Protein AF-A0A5T1VB55-F1 (afdb_monomer_lite)

Foldseek 3Di:
DDPPQDDVVLVVLLQALVSLQVCCCVPPVFHADPCQATPVARQWGAHRRRRWTGGDVGPDTGTQLSVQCVVVVHDSVVSSVVSCVVVVHDRDDDPDDDDDPDPPLDLVVVVVVQVVQLVCVVPPPDLCPVVCVPVVVLVVLVVVVCVLVVLPQDDPVQLVVLCSQFWGHDPVQSFIKTFDDDPNRGQWIWTQWHQDPNDTDGGHTDPSHDQLDKDFFAADPPDPQNQEEEEEADDVVSSVCNVSRHGYIYTHHLVNLLVVVVDPCVVVVLVSCPNHAYEYEAFQDPSSVVSSVNNVVVSCVVPVPPHDYHYDYDNPDHRDHVSNVSVVVSVVSVVVVVVVVVVVVVVVD

Structure (mmCIF, N/CA/C/O backbone):
data_AF-A0A5T1VB55-F1
#
_entry.id   AF-A0A5T1VB55-F1
#
loop_
_atom_site.group_PDB
_atom_site.id
_atom_site.type_symbol
_atom_site.label_atom_id
_atom_site.label_alt_id
_atom_site.label_comp_id
_atom_site.label_asym_id
_atom_site.label_entity_id
_atom_site.label_seq_id
_atom_site.pdbx_PDB_ins_code
_atom_site.Cartn_x
_atom_site.Cartn_y
_atom_site.Cartn_z
_atom_site.occupancy
_atom_site.B_iso_or_equiv
_atom_site.auth_seq_id
_atom_site.auth_comp_id
_atom_site.auth_asym_id
_atom_site.auth_atom_id
_atom_site.pdbx_PDB_model_num
ATOM 1 N N . MET A 1 1 ? 6.591 25.367 -40.427 1.00 34.03 1 MET A N 1
ATOM 2 C CA . MET A 1 1 ? 6.094 25.574 -39.045 1.00 34.03 1 MET A CA 1
ATOM 3 C C . MET A 1 1 ? 7.151 25.010 -38.107 1.00 34.03 1 MET A C 1
ATOM 5 O O . MET A 1 1 ? 7.531 23.867 -38.306 1.00 34.03 1 MET A O 1
ATOM 9 N N . SER A 1 2 ? 7.724 25.816 -37.210 1.00 27.73 2 SER A N 1
ATOM 10 C CA . SER A 1 2 ? 8.914 25.436 -36.437 1.00 27.73 2 SER A CA 1
ATOM 11 C C . SER A 1 2 ? 8.654 24.259 -35.492 1.00 27.73 2 SER A C 1
ATOM 13 O O . SER A 1 2 ? 7.606 24.173 -34.851 1.00 27.73 2 SER A O 1
ATOM 15 N N . ILE A 1 3 ? 9.651 23.376 -35.390 1.00 38.56 3 ILE A N 1
ATOM 16 C CA . ILE A 1 3 ? 9.794 22.306 -34.393 1.00 38.56 3 ILE A CA 1
ATOM 17 C C . ILE A 1 3 ? 9.940 22.961 -33.007 1.00 38.56 3 ILE A C 1
ATOM 19 O O . ILE A 1 3 ? 11.017 23.033 -32.430 1.00 38.56 3 ILE A O 1
ATOM 23 N N . SER A 1 4 ? 8.864 23.535 -32.477 1.00 44.00 4 SER A N 1
ATOM 24 C CA . SER A 1 4 ? 8.800 24.047 -31.100 1.00 44.00 4 SER A CA 1
ATOM 25 C C . SER A 1 4 ? 7.647 23.398 -30.330 1.00 44.00 4 SER A C 1
ATOM 27 O O . SER A 1 4 ? 7.034 24.022 -29.467 1.00 44.00 4 SER A O 1
ATOM 29 N N . LEU A 1 5 ? 7.313 22.156 -30.696 1.00 46.06 5 LEU A N 1
ATOM 30 C CA . LEU A 1 5 ? 6.088 21.466 -30.283 1.00 46.06 5 LEU A CA 1
ATOM 31 C C . LEU A 1 5 ? 6.297 20.090 -29.646 1.00 46.06 5 LEU A C 1
ATOM 33 O O . LEU A 1 5 ? 5.325 19.394 -29.379 1.00 46.06 5 LEU A O 1
ATOM 37 N N . PHE A 1 6 ? 7.538 19.703 -29.360 1.00 59.34 6 PHE A N 1
ATOM 38 C CA . PHE A 1 6 ? 7.792 18.491 -28.589 1.00 59.34 6 PHE A CA 1
ATOM 39 C C . PHE A 1 6 ? 7.695 18.806 -27.092 1.00 59.34 6 PHE A C 1
ATOM 41 O O . PHE A 1 6 ? 8.575 19.480 -26.548 1.00 59.34 6 PHE A O 1
ATOM 48 N N . ASN A 1 7 ? 6.631 18.324 -26.443 1.00 62.06 7 ASN A N 1
ATOM 49 C CA . ASN A 1 7 ? 6.536 18.278 -24.983 1.00 62.06 7 ASN A CA 1
ATOM 50 C C . ASN A 1 7 ? 7.727 17.470 -24.428 1.00 62.06 7 ASN A C 1
ATOM 52 O O . ASN A 1 7 ? 8.149 16.488 -25.045 1.00 62.06 7 ASN A O 1
ATOM 56 N N . ASP A 1 8 ? 8.287 17.879 -23.292 1.00 62.88 8 ASP A N 1
ATOM 57 C CA . ASP A 1 8 ? 9.449 17.224 -22.680 1.00 62.88 8 ASP A CA 1
ATOM 58 C C . ASP A 1 8 ? 9.168 15.760 -22.315 1.00 62.88 8 ASP A C 1
ATOM 60 O O . ASP A 1 8 ? 10.071 14.928 -22.388 1.00 62.88 8 ASP A O 1
ATOM 64 N N . GLU A 1 9 ? 7.906 15.422 -22.042 1.00 61.22 9 GLU A N 1
ATOM 65 C CA . GLU A 1 9 ? 7.450 14.042 -21.861 1.00 61.22 9 GLU A CA 1
ATOM 66 C C . GLU A 1 9 ? 7.645 13.206 -23.136 1.00 61.22 9 GLU A C 1
ATOM 68 O O . GLU A 1 9 ? 8.334 12.190 -23.115 1.00 61.22 9 GLU A O 1
ATOM 73 N N . ILE A 1 10 ? 7.152 13.680 -24.283 1.00 71.50 10 ILE A N 1
ATOM 74 C CA . ILE A 1 10 ? 7.325 13.004 -25.578 1.00 71.50 10 ILE A CA 1
ATOM 75 C C . ILE A 1 10 ? 8.818 12.880 -25.930 1.00 71.50 10 ILE A C 1
ATOM 77 O O . ILE A 1 10 ? 9.263 11.821 -26.376 1.00 71.50 10 ILE A O 1
ATOM 81 N N . LYS A 1 11 ? 9.624 13.924 -25.678 1.00 74.56 11 LYS A N 1
ATOM 82 C CA . LYS A 1 11 ? 11.083 13.866 -25.901 1.00 74.56 11 LYS A CA 1
ATOM 83 C C . LYS A 1 11 ? 11.760 12.801 -25.046 1.00 74.56 11 LYS A C 1
ATOM 85 O O . LYS A 1 11 ? 12.733 12.206 -25.501 1.00 74.56 11 LYS A O 1
ATOM 90 N N . ALA A 1 12 ? 11.297 12.593 -23.816 1.00 72.69 12 ALA A N 1
ATOM 91 C CA . ALA A 1 12 ? 11.853 11.576 -22.935 1.00 72.69 12 ALA A CA 1
ATOM 92 C C . ALA A 1 12 ? 11.583 10.165 -23.479 1.00 72.69 12 ALA A C 1
ATOM 94 O O . ALA A 1 12 ? 12.499 9.346 -23.502 1.00 72.69 12 ALA A O 1
ATOM 95 N N . TYR A 1 13 ? 10.376 9.907 -23.994 1.00 74.62 13 TYR A N 1
ATOM 96 C CA . TYR A 1 13 ? 10.024 8.619 -24.606 1.00 74.62 13 TYR A CA 1
ATOM 97 C C . TYR A 1 13 ? 10.787 8.352 -25.910 1.00 74.62 13 TYR A C 1
ATOM 99 O O . TYR A 1 13 ? 11.310 7.257 -26.096 1.00 74.62 13 TYR A O 1
ATOM 107 N N . ILE A 1 14 ? 10.938 9.363 -26.771 1.00 77.81 14 ILE A N 1
ATOM 108 C CA . ILE A 1 14 ? 11.728 9.271 -28.018 1.00 77.81 14 ILE A CA 1
ATOM 109 C C . ILE A 1 14 ? 13.225 9.039 -27.742 1.00 77.81 14 ILE A C 1
ATOM 111 O O . ILE A 1 14 ? 13.958 8.580 -28.612 1.00 77.81 14 ILE A O 1
ATOM 115 N N . LYS A 1 15 ? 13.697 9.331 -26.525 1.00 78.38 15 LYS A N 1
ATOM 116 C CA . LYS A 1 15 ? 15.079 9.086 -26.084 1.00 78.38 15 LYS A CA 1
ATOM 117 C C . LYS A 1 15 ? 15.224 7.851 -25.192 1.00 78.38 15 LYS A C 1
ATOM 119 O O . LYS A 1 15 ? 16.308 7.629 -24.653 1.00 78.38 15 LYS A O 1
ATOM 124 N N . ASN A 1 16 ? 14.165 7.061 -25.011 1.00 79.25 16 ASN A N 1
ATOM 125 C CA . ASN A 1 16 ? 14.189 5.862 -24.183 1.00 79.25 16 ASN A CA 1
ATOM 126 C C . ASN A 1 16 ? 14.331 4.607 -25.051 1.00 79.25 16 ASN A C 1
ATOM 128 O O . ASN A 1 16 ? 13.397 4.205 -25.742 1.00 79.25 16 ASN A O 1
ATOM 132 N N . TYR A 1 17 ? 15.493 3.959 -24.959 1.00 79.06 17 TYR A N 1
ATOM 133 C CA . TYR A 1 17 ? 15.842 2.788 -25.765 1.00 79.06 17 TYR A CA 1
ATOM 134 C C . TYR A 1 17 ? 14.804 1.667 -25.662 1.00 79.06 17 TYR A C 1
ATOM 136 O O . TYR A 1 17 ? 14.411 1.097 -26.675 1.00 79.06 17 TYR A O 1
ATOM 144 N N . TYR A 1 18 ? 14.325 1.377 -24.452 1.00 77.94 18 TYR A N 1
ATOM 145 C CA . TYR A 1 18 ? 13.375 0.289 -24.233 1.00 77.94 18 TYR A CA 1
ATOM 146 C C . TYR A 1 18 ? 11.999 0.617 -24.804 1.00 77.94 18 TYR A C 1
ATOM 148 O O . TYR A 1 18 ? 11.425 -0.215 -25.493 1.00 77.94 18 TYR A O 1
ATOM 156 N N . SER A 1 19 ? 11.512 1.847 -24.614 1.00 77.25 19 SER A N 1
ATOM 157 C CA . SER A 1 19 ? 10.241 2.286 -25.210 1.00 77.25 19 SER A CA 1
ATOM 158 C C . SER A 1 19 ? 10.258 2.194 -26.736 1.00 77.25 19 SER A C 1
ATOM 160 O O . SER A 1 19 ? 9.256 1.841 -27.352 1.00 77.25 19 SER A O 1
ATOM 162 N N . ILE A 1 20 ? 11.405 2.487 -27.350 1.00 85.19 20 ILE A N 1
ATOM 163 C CA . ILE A 1 20 ? 11.586 2.405 -28.799 1.00 85.19 20 ILE A CA 1
ATOM 164 C C . ILE A 1 20 ? 11.625 0.950 -29.262 1.00 85.19 20 ILE A C 1
ATOM 166 O O . ILE A 1 20 ? 10.924 0.603 -30.206 1.00 85.19 20 ILE A O 1
ATOM 170 N N . VAL A 1 21 ? 12.406 0.093 -28.599 1.00 82.00 21 VAL A N 1
ATOM 171 C CA . VAL A 1 21 ? 12.492 -1.334 -28.946 1.00 82.00 21 VAL A CA 1
ATOM 172 C C . VAL A 1 21 ? 11.138 -2.026 -28.770 1.00 82.00 21 VAL A C 1
ATOM 174 O O . VAL A 1 21 ? 10.729 -2.767 -29.659 1.00 82.00 21 VAL A O 1
ATOM 177 N N . ASP A 1 22 ? 10.405 -1.733 -27.694 1.00 77.62 22 ASP A N 1
ATOM 178 C CA . ASP A 1 22 ? 9.072 -2.293 -27.446 1.00 77.62 22 ASP A CA 1
ATOM 179 C C . ASP A 1 22 ? 8.066 -1.849 -28.515 1.00 77.62 22 ASP A C 1
ATOM 181 O O . ASP A 1 22 ? 7.311 -2.670 -29.039 1.00 77.62 22 ASP A O 1
ATOM 185 N N . PHE A 1 23 ? 8.079 -0.564 -28.886 1.00 84.00 23 PHE A N 1
ATOM 186 C CA . PHE A 1 23 ? 7.250 -0.049 -29.975 1.00 84.00 23 PHE A CA 1
ATOM 187 C C . PHE A 1 23 ? 7.574 -0.746 -31.303 1.00 84.00 23 PHE A C 1
ATOM 189 O O . PHE A 1 23 ? 6.666 -1.197 -32.003 1.00 84.00 23 PHE A O 1
ATOM 196 N N . LEU A 1 24 ? 8.859 -0.868 -31.646 1.00 87.19 24 LEU A N 1
ATOM 197 C CA . LEU A 1 24 ? 9.300 -1.488 -32.896 1.00 87.19 24 LEU A CA 1
ATOM 198 C C . LEU A 1 24 ? 8.966 -2.984 -32.954 1.00 87.19 24 LEU A C 1
ATOM 200 O O . LEU A 1 24 ? 8.558 -3.477 -34.008 1.00 87.19 24 LEU A O 1
ATOM 204 N N . TYR A 1 25 ? 9.073 -3.687 -31.829 1.00 80.50 25 TYR A N 1
ATOM 205 C CA . TYR A 1 25 ? 8.674 -5.085 -31.719 1.00 80.50 25 TYR A CA 1
ATOM 206 C C . TYR A 1 25 ? 7.160 -5.251 -31.866 1.00 80.50 25 TYR A C 1
ATOM 208 O O . TYR A 1 25 ? 6.695 -5.998 -32.721 1.00 80.50 25 TYR A O 1
ATOM 216 N N . LEU A 1 26 ? 6.370 -4.523 -31.079 1.00 67.25 26 LEU A N 1
ATOM 217 C CA . LEU A 1 26 ? 4.918 -4.709 -31.044 1.00 67.25 26 LEU A CA 1
ATOM 218 C C . LEU A 1 26 ? 4.218 -4.213 -32.312 1.00 67.25 26 LEU A C 1
ATOM 220 O O . LEU A 1 26 ? 3.200 -4.780 -32.704 1.00 67.25 26 LEU A O 1
ATOM 224 N N . ARG A 1 27 ? 4.738 -3.159 -32.951 1.00 83.25 27 ARG A N 1
ATOM 225 C CA . ARG A 1 27 ? 4.130 -2.581 -34.156 1.00 83.25 27 ARG A CA 1
ATOM 226 C C . ARG A 1 27 ? 4.659 -3.195 -35.447 1.00 83.25 27 ARG A C 1
ATOM 228 O O . ARG A 1 27 ? 3.885 -3.361 -36.386 1.00 83.25 27 ARG A O 1
ATOM 235 N N . TYR A 1 28 ? 5.951 -3.516 -35.507 1.00 82.94 28 TYR A N 1
ATOM 236 C CA . TYR A 1 28 ? 6.605 -3.957 -36.744 1.00 82.94 28 TYR A CA 1
ATOM 237 C C . TYR A 1 28 ? 7.256 -5.342 -36.656 1.00 82.94 28 TYR A C 1
ATOM 239 O O . TYR A 1 28 ? 7.807 -5.800 -37.654 1.00 82.94 28 TYR A O 1
ATOM 247 N N . GLY A 1 29 ? 7.209 -6.013 -35.501 1.00 79.31 29 GLY A N 1
ATOM 248 C CA . GLY A 1 29 ? 7.816 -7.333 -35.308 1.00 79.31 29 GLY A CA 1
ATOM 249 C C . GLY A 1 29 ? 9.347 -7.323 -35.314 1.00 79.31 29 GLY A C 1
ATOM 250 O O . GLY A 1 29 ? 9.951 -8.349 -35.605 1.00 79.31 29 GLY A O 1
ATOM 251 N N . LEU A 1 30 ? 9.980 -6.173 -35.054 1.00 85.25 30 LEU A N 1
ATOM 252 C CA . LEU A 1 30 ? 11.437 -6.023 -35.101 1.00 85.25 30 LEU A CA 1
ATOM 253 C C . LEU A 1 30 ? 12.050 -6.295 -33.726 1.00 85.25 30 LEU A C 1
ATOM 255 O O . LEU A 1 30 ? 11.756 -5.587 -32.762 1.00 85.25 30 LEU A O 1
ATOM 259 N N . GLU A 1 31 ? 12.926 -7.293 -33.634 1.00 84.88 31 GLU A N 1
ATOM 260 C CA . GLU A 1 31 ? 13.547 -7.689 -32.370 1.00 84.88 31 GLU A CA 1
ATOM 261 C C . GLU A 1 31 ? 14.991 -7.210 -32.292 1.00 84.88 31 GLU A C 1
ATOM 263 O O . GLU A 1 31 ? 15.795 -7.507 -33.166 1.00 84.88 31 GLU A O 1
ATOM 268 N N . PHE A 1 32 ? 15.370 -6.548 -31.200 1.00 84.12 32 PHE A N 1
ATOM 269 C CA . PHE A 1 32 ? 16.728 -6.034 -31.015 1.00 84.12 32 PHE A CA 1
ATOM 270 C C . PHE A 1 32 ? 17.485 -6.795 -29.921 1.00 84.12 32 PHE A C 1
ATOM 272 O O . PHE A 1 32 ? 16.921 -7.234 -28.916 1.00 84.12 32 PHE A O 1
ATOM 279 N N . ASP A 1 33 ? 18.789 -6.987 -30.114 1.00 81.31 33 ASP A N 1
ATOM 280 C CA . ASP A 1 33 ? 19.691 -7.505 -29.089 1.00 81.31 33 ASP A CA 1
ATOM 281 C C . ASP A 1 33 ? 20.128 -6.408 -28.095 1.00 81.31 33 ASP A C 1
ATOM 283 O O . ASP A 1 33 ? 19.805 -5.227 -28.228 1.00 81.31 33 ASP A O 1
ATOM 287 N N . LYS A 1 34 ? 20.882 -6.793 -27.058 1.00 77.81 34 LYS A N 1
ATOM 288 C CA . LYS A 1 34 ? 21.374 -5.846 -26.038 1.00 77.81 34 LYS A CA 1
ATOM 289 C C . LYS A 1 34 ? 22.380 -4.824 -26.580 1.00 77.81 34 LYS A C 1
ATOM 291 O O . LYS A 1 34 ? 22.617 -3.812 -25.929 1.00 77.81 34 LYS A O 1
ATOM 296 N N . ALA A 1 35 ? 22.990 -5.097 -27.729 1.00 80.81 35 ALA A N 1
ATOM 297 C CA . ALA A 1 35 ? 23.906 -4.192 -28.410 1.00 80.81 35 ALA A CA 1
ATOM 298 C C . ALA A 1 35 ? 23.180 -3.296 -29.432 1.00 80.81 35 ALA A C 1
ATOM 300 O O . ALA A 1 35 ? 23.833 -2.509 -30.119 1.00 80.81 35 ALA A O 1
ATOM 301 N N . GLY A 1 36 ? 21.849 -3.392 -29.514 1.00 81.25 36 GLY A N 1
ATOM 302 C CA . GLY A 1 36 ? 21.027 -2.605 -30.418 1.00 81.25 36 GLY A CA 1
ATOM 303 C C . GLY A 1 36 ? 21.025 -3.104 -31.855 1.00 81.25 36 GLY A C 1
ATOM 304 O O . GLY A 1 36 ? 20.640 -2.334 -32.724 1.00 81.25 36 GLY A O 1
ATOM 305 N N . ASN A 1 37 ? 21.442 -4.340 -32.141 1.00 87.75 37 ASN A N 1
ATOM 306 C CA . ASN A 1 37 ? 21.319 -4.917 -33.484 1.00 87.75 37 ASN A CA 1
ATOM 307 C C . ASN A 1 37 ? 19.980 -5.639 -33.626 1.00 87.75 37 ASN A C 1
ATOM 309 O O . ASN A 1 37 ? 19.610 -6.423 -32.749 1.00 87.75 37 ASN A O 1
ATOM 313 N N . GLU A 1 38 ? 19.278 -5.421 -34.736 1.00 88.62 38 GLU A N 1
ATOM 314 C CA . GLU A 1 38 ? 18.079 -6.199 -35.043 1.00 88.62 38 GLU A CA 1
ATOM 315 C C . GLU A 1 38 ? 18.465 -7.656 -35.372 1.00 88.62 38 GLU A C 1
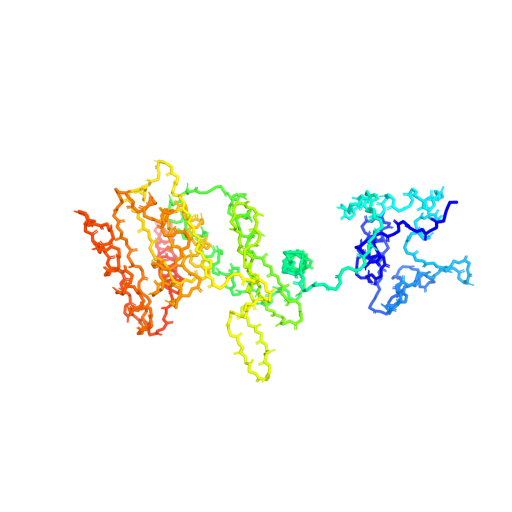ATOM 317 O O . GLU A 1 38 ? 19.480 -7.931 -36.027 1.00 88.62 38 GLU A O 1
ATOM 322 N N . ARG A 1 39 ? 17.700 -8.608 -34.834 1.00 81.50 39 ARG A N 1
ATOM 323 C CA . ARG A 1 39 ? 18.043 -10.034 -34.789 1.00 81.50 39 ARG A CA 1
ATOM 324 C C . ARG A 1 39 ? 17.930 -10.715 -36.145 1.00 81.50 39 ARG A C 1
ATOM 326 O O . ARG A 1 39 ? 18.722 -11.618 -36.426 1.00 81.50 39 ARG A O 1
ATOM 333 N N . HIS A 1 40 ? 16.985 -10.290 -36.975 1.00 79.75 40 HIS A N 1
ATOM 334 C CA . HIS A 1 40 ? 16.701 -10.901 -38.274 1.00 79.75 40 HIS A CA 1
ATOM 335 C C . HIS A 1 40 ? 17.356 -10.151 -39.448 1.00 79.75 40 HIS A C 1
ATOM 337 O O . HIS A 1 40 ? 17.524 -10.708 -40.532 1.00 79.75 40 HIS A O 1
ATOM 343 N N . ASN A 1 41 ? 17.807 -8.922 -39.215 1.00 74.19 41 ASN A N 1
ATOM 344 C CA . ASN A 1 41 ? 18.423 -7.999 -40.149 1.00 74.19 41 ASN A CA 1
ATOM 345 C C . ASN A 1 41 ? 19.450 -7.119 -39.414 1.00 74.19 41 ASN A C 1
ATOM 347 O O . ASN A 1 41 ? 19.193 -5.980 -39.026 1.00 74.19 41 ASN A O 1
ATOM 351 N N . LYS A 1 42 ? 20.686 -7.618 -39.333 1.00 67.25 42 LYS A N 1
ATOM 352 C CA . LYS A 1 42 ? 21.810 -6.955 -38.643 1.00 67.25 42 LYS A CA 1
ATOM 353 C C . LYS A 1 42 ? 22.204 -5.577 -39.206 1.00 67.25 42 LYS A C 1
ATOM 355 O O . LYS A 1 42 ? 23.098 -4.938 -38.646 1.00 67.25 42 LYS A O 1
ATOM 360 N N . SER A 1 43 ? 21.608 -5.141 -40.322 1.00 75.75 43 SER A N 1
ATOM 361 C CA . SER A 1 43 ? 21.829 -3.805 -40.889 1.00 75.75 43 SER A CA 1
ATOM 362 C C . SER A 1 43 ? 21.033 -2.715 -40.170 1.00 75.75 43 SER A C 1
ATOM 364 O O . SER A 1 43 ? 21.484 -1.572 -40.153 1.00 75.75 43 SER A O 1
ATOM 366 N N . LEU A 1 44 ? 19.910 -3.068 -39.535 1.00 84.31 44 LEU A N 1
ATOM 367 C CA . LEU A 1 44 ? 19.127 -2.165 -38.700 1.00 84.31 44 LEU A CA 1
ATOM 368 C C . LEU A 1 44 ? 19.699 -2.165 -37.281 1.00 84.31 44 LEU A C 1
ATOM 370 O O . LEU A 1 44 ? 19.856 -3.213 -36.646 1.00 84.31 44 LEU A O 1
ATOM 374 N N . LYS A 1 45 ? 20.034 -0.975 -36.788 1.00 88.06 45 LYS A N 1
ATOM 375 C CA . LYS A 1 45 ? 20.629 -0.780 -35.469 1.00 88.06 45 LYS A CA 1
ATOM 376 C C . LYS A 1 45 ? 20.024 0.401 -34.742 1.00 88.06 45 LYS A C 1
ATOM 378 O O . LYS A 1 45 ? 19.671 1.401 -35.355 1.00 88.06 45 LYS A O 1
ATOM 383 N N . ILE A 1 46 ? 20.008 0.308 -33.420 1.00 88.31 46 ILE A N 1
ATOM 384 C CA . ILE A 1 46 ? 19.649 1.392 -32.515 1.00 88.31 46 ILE A CA 1
ATOM 385 C C . ILE A 1 46 ? 20.845 1.658 -31.615 1.00 88.31 46 ILE A C 1
ATOM 387 O O . ILE A 1 46 ? 21.286 0.791 -30.861 1.00 88.31 46 ILE A O 1
ATOM 391 N N . LYS A 1 47 ? 21.382 2.876 -31.658 1.00 85.12 47 LYS A N 1
ATOM 392 C CA . LYS A 1 47 ? 22.433 3.282 -30.721 1.00 85.12 47 LYS A CA 1
ATOM 393 C C . LYS A 1 47 ? 21.836 3.392 -29.324 1.00 85.12 47 LYS A C 1
ATOM 395 O O . LYS A 1 47 ? 21.114 4.341 -29.045 1.00 85.12 47 LYS A O 1
ATOM 400 N N . THR A 1 48 ? 22.188 2.476 -28.433 1.00 73.50 48 THR A N 1
ATOM 401 C CA . THR A 1 48 ? 21.641 2.379 -27.066 1.00 73.50 48 THR A CA 1
ATOM 402 C C . THR A 1 48 ? 21.709 3.686 -26.265 1.00 73.50 48 THR A C 1
ATOM 404 O O . THR A 1 48 ? 20.779 4.002 -25.533 1.00 73.50 48 THR A O 1
ATOM 407 N N . ASN A 1 49 ? 22.765 4.486 -26.447 1.00 71.50 49 ASN A N 1
ATOM 408 C CA . ASN A 1 49 ? 22.964 5.737 -25.701 1.00 71.50 49 ASN A CA 1
ATOM 409 C C . ASN A 1 49 ? 22.209 6.942 -26.277 1.00 71.50 49 ASN A C 1
ATOM 411 O O . ASN A 1 49 ? 21.922 7.891 -25.552 1.00 71.50 49 ASN A O 1
ATOM 415 N N . THR A 1 50 ? 21.947 6.951 -27.585 1.00 75.19 50 THR A N 1
ATOM 416 C CA . THR A 1 50 ? 21.346 8.108 -28.273 1.00 75.19 50 THR A CA 1
ATOM 417 C C . THR A 1 50 ? 19.972 7.804 -28.844 1.00 75.19 50 THR A C 1
ATOM 419 O O . THR A 1 50 ? 19.329 8.712 -29.357 1.00 75.19 50 THR A O 1
ATOM 422 N N . CYS A 1 51 ? 19.547 6.541 -28.789 1.00 79.38 51 CYS A N 1
ATOM 423 C CA . CYS A 1 51 ? 18.319 6.023 -29.382 1.00 79.38 51 CYS A CA 1
ATOM 424 C C . CYS A 1 51 ? 18.171 6.300 -30.883 1.00 79.38 51 CYS A C 1
ATOM 426 O O . CYS A 1 51 ? 17.077 6.255 -31.432 1.00 79.38 51 CYS A O 1
ATOM 428 N N . LEU A 1 52 ? 19.294 6.572 -31.548 1.00 85.69 52 LEU A N 1
ATOM 429 C CA . LEU A 1 52 ? 19.334 6.845 -32.975 1.00 85.69 52 LEU A CA 1
ATOM 430 C C . LEU A 1 52 ? 19.197 5.524 -33.725 1.00 85.69 52 LEU A C 1
ATOM 432 O O . LEU A 1 52 ? 20.001 4.612 -33.498 1.00 85.69 52 LEU A O 1
ATOM 436 N N . ILE A 1 53 ? 18.211 5.451 -34.609 1.00 87.94 53 ILE A N 1
ATOM 437 C CA . ILE A 1 53 ? 17.949 4.310 -35.473 1.00 87.94 53 ILE A CA 1
ATOM 438 C C . ILE A 1 53 ? 18.708 4.534 -36.777 1.00 87.94 53 ILE A C 1
ATOM 440 O O . ILE A 1 53 ? 18.598 5.581 -37.413 1.00 87.94 53 ILE A O 1
ATOM 444 N N . THR A 1 54 ? 19.504 3.549 -37.162 1.00 85.25 54 THR A N 1
ATOM 445 C CA . THR A 1 54 ? 20.283 3.550 -38.398 1.00 85.25 54 THR A CA 1
ATOM 446 C C . THR A 1 54 ? 20.009 2.269 -39.148 1.00 85.25 54 THR A C 1
ATOM 448 O O . THR A 1 54 ? 20.068 1.202 -38.534 1.00 85.25 54 THR A O 1
ATOM 451 N N . ASP A 1 55 ? 19.761 2.347 -40.448 1.00 71.75 55 ASP A N 1
ATOM 452 C CA . ASP A 1 55 ? 19.554 1.149 -41.254 1.00 71.75 55 ASP A CA 1
ATOM 453 C C . ASP A 1 55 ? 20.263 1.188 -42.618 1.00 71.75 55 ASP A C 1
ATOM 455 O O . ASP A 1 55 ? 20.873 2.188 -43.019 1.00 71.75 55 ASP A O 1
ATOM 459 N N . PHE A 1 56 ? 20.203 0.035 -43.293 1.00 54.56 56 PHE A N 1
ATOM 460 C CA . PHE A 1 56 ? 20.438 -0.140 -44.728 1.00 54.56 56 PHE A CA 1
ATOM 461 C C . PHE A 1 56 ? 21.726 0.475 -45.267 1.00 54.56 56 PHE A C 1
ATOM 463 O O . PHE A 1 56 ? 21.692 1.373 -46.105 1.00 54.56 56 PHE A O 1
ATOM 470 N N . ASN A 1 57 ? 22.890 -0.028 -44.847 1.00 55.88 57 ASN A N 1
ATOM 471 C CA . ASN A 1 57 ? 24.165 0.359 -45.467 1.00 55.88 57 ASN A CA 1
ATOM 472 C C . ASN A 1 57 ? 24.385 1.897 -45.555 1.00 55.88 57 ASN A C 1
ATOM 474 O O . ASN A 1 57 ? 25.203 2.340 -46.359 1.00 55.88 57 ASN A O 1
ATOM 478 N N . GLY A 1 58 ? 23.678 2.700 -44.739 1.00 56.56 58 GLY A N 1
ATOM 479 C CA . GLY A 1 58 ? 23.774 4.161 -44.691 1.00 56.56 58 GLY A CA 1
ATOM 480 C C . GLY A 1 58 ? 22.591 4.976 -45.242 1.00 56.56 58 GLY A C 1
ATOM 481 O O . GLY A 1 58 ? 22.730 6.197 -45.289 1.00 56.56 58 GLY A O 1
ATOM 482 N N . SER A 1 59 ? 21.455 4.391 -45.653 1.00 63.94 59 SER A N 1
ATOM 483 C CA . SER A 1 59 ? 20.350 5.173 -46.253 1.00 63.94 59 SER A CA 1
ATOM 484 C C . SER A 1 59 ? 19.360 5.805 -45.269 1.00 63.94 59 SER A C 1
ATOM 486 O O . SER A 1 59 ? 18.596 6.678 -45.677 1.00 63.94 59 SER A O 1
ATOM 488 N N . PHE A 1 60 ? 19.375 5.419 -43.992 1.00 80.12 60 PHE A N 1
ATOM 489 C CA . PHE A 1 60 ? 18.541 6.045 -42.966 1.00 80.12 60 PHE A CA 1
ATOM 490 C C . PHE A 1 60 ? 19.321 6.268 -41.668 1.00 80.12 60 PHE A C 1
ATOM 492 O O . PHE A 1 60 ? 20.049 5.395 -41.188 1.00 80.12 60 PHE A O 1
ATOM 499 N N . SER A 1 61 ? 19.144 7.451 -41.084 1.00 82.50 61 SER A N 1
ATOM 500 C CA . SER A 1 61 ? 19.621 7.797 -39.749 1.00 82.50 61 SER A CA 1
ATOM 501 C C . SER A 1 61 ? 18.676 8.830 -39.152 1.00 82.50 61 SER A C 1
ATOM 503 O O . SER A 1 61 ? 18.651 9.969 -39.612 1.00 82.50 61 SER A O 1
ATOM 505 N N . GLY A 1 62 ? 17.949 8.452 -38.108 1.00 86.81 62 GLY A N 1
ATOM 506 C CA . GLY A 1 62 ? 16.968 9.323 -37.468 1.00 86.81 62 GLY A CA 1
ATOM 507 C C . GLY A 1 62 ? 16.503 8.777 -36.126 1.00 86.81 62 GLY A C 1
ATOM 508 O O . GLY A 1 62 ? 16.937 7.706 -35.692 1.00 86.81 62 GLY A O 1
ATOM 509 N N . ASP A 1 63 ? 15.662 9.534 -35.433 1.00 88.25 63 ASP A N 1
ATOM 510 C CA . ASP A 1 63 ? 14.988 9.033 -34.237 1.00 88.25 63 ASP A CA 1
ATOM 511 C C . ASP A 1 63 ? 13.781 8.144 -34.603 1.00 88.25 63 ASP A C 1
ATOM 513 O O . ASP A 1 63 ? 13.544 7.811 -35.768 1.00 88.25 63 ASP A O 1
ATOM 517 N N . ILE A 1 64 ? 13.024 7.696 -33.600 1.00 89.62 64 ILE A N 1
ATOM 518 C CA . ILE A 1 64 ? 11.865 6.827 -33.836 1.00 89.62 64 ILE A CA 1
ATOM 519 C C . ILE A 1 64 ? 10.754 7.511 -34.648 1.00 89.62 64 ILE A C 1
ATOM 521 O O . ILE A 1 64 ? 10.042 6.832 -35.383 1.00 89.62 64 ILE A O 1
ATOM 525 N N . ILE A 1 65 ? 10.614 8.836 -34.572 1.00 91.12 65 ILE A N 1
ATOM 526 C CA . ILE A 1 65 ? 9.618 9.578 -35.353 1.00 91.12 65 ILE A CA 1
ATOM 527 C C . ILE A 1 65 ? 10.039 9.625 -36.815 1.00 91.12 65 ILE A C 1
ATOM 529 O O . ILE A 1 65 ? 9.216 9.345 -37.688 1.00 91.12 65 ILE A O 1
ATOM 533 N N . ASP A 1 66 ? 11.320 9.892 -37.077 1.00 89.12 66 ASP A N 1
ATOM 534 C CA . ASP A 1 66 ? 11.881 9.821 -38.428 1.00 89.12 66 ASP A CA 1
ATOM 535 C C . ASP A 1 66 ? 11.701 8.415 -39.021 1.00 89.12 66 ASP A C 1
ATOM 537 O O . ASP A 1 66 ? 11.354 8.264 -40.193 1.00 89.12 66 ASP A O 1
ATOM 541 N N . PHE A 1 67 ? 11.887 7.374 -38.201 1.00 89.81 67 PHE A N 1
ATOM 542 C CA . PHE A 1 67 ? 11.752 5.986 -38.639 1.00 89.81 67 PHE A CA 1
ATOM 543 C C . PHE A 1 67 ? 10.303 5.631 -38.978 1.00 89.81 67 PHE A C 1
ATOM 545 O O . PHE A 1 67 ? 10.059 4.988 -39.995 1.00 89.81 67 PHE A O 1
ATOM 552 N N . ILE A 1 68 ? 9.332 6.062 -38.167 1.00 90.25 68 ILE A N 1
ATOM 553 C CA . ILE A 1 68 ? 7.904 5.858 -38.458 1.00 90.25 68 ILE A CA 1
ATOM 554 C C . ILE A 1 68 ? 7.515 6.606 -39.731 1.00 90.25 68 ILE A C 1
ATOM 556 O O . ILE A 1 68 ? 6.869 6.022 -40.597 1.00 90.25 68 ILE A O 1
ATOM 560 N N . ALA A 1 69 ? 7.937 7.865 -39.872 1.00 89.50 69 ALA A N 1
ATOM 561 C CA . ALA A 1 69 ? 7.665 8.660 -41.066 1.00 89.50 69 ALA A CA 1
ATOM 562 C C . ALA A 1 69 ? 8.212 7.979 -42.326 1.00 89.50 69 ALA A C 1
ATOM 564 O O . ALA A 1 69 ? 7.500 7.855 -43.321 1.00 89.50 69 ALA A O 1
ATOM 565 N N . PHE A 1 70 ? 9.440 7.459 -42.257 1.00 88.12 70 PHE A N 1
ATOM 566 C CA . PHE A 1 70 ? 10.052 6.692 -43.338 1.00 88.12 70 PHE A CA 1
ATOM 567 C C . PHE A 1 70 ? 9.315 5.375 -43.619 1.00 88.12 70 PHE A C 1
ATOM 569 O O . PHE A 1 70 ? 9.035 5.055 -44.773 1.00 88.12 70 PHE A O 1
ATOM 576 N N . LYS A 1 71 ? 8.985 4.604 -42.577 1.00 87.56 71 LYS A N 1
ATOM 577 C CA . LYS A 1 71 ? 8.424 3.254 -42.714 1.00 87.56 71 LYS A CA 1
ATOM 578 C C . LYS A 1 71 ? 6.964 3.252 -43.157 1.00 87.56 71 LYS A C 1
ATOM 580 O O . LYS A 1 71 ? 6.576 2.378 -43.931 1.00 87.56 71 LYS A O 1
ATOM 585 N N . GLU A 1 72 ? 6.173 4.196 -42.658 1.00 88.00 72 GLU A N 1
ATOM 586 C CA . GLU A 1 72 ? 4.747 4.336 -42.975 1.00 88.00 72 GLU A CA 1
ATOM 587 C C . GLU A 1 72 ? 4.488 5.325 -44.121 1.00 88.00 72 GLU A C 1
ATOM 589 O O . GLU A 1 72 ? 3.361 5.410 -44.601 1.00 88.00 72 GLU A O 1
ATOM 594 N N . ASN A 1 73 ? 5.526 6.023 -44.603 1.00 90.19 73 ASN A N 1
ATOM 595 C CA . ASN A 1 73 ? 5.439 7.046 -45.647 1.00 90.19 73 ASN A CA 1
ATOM 596 C C . ASN A 1 73 ? 4.412 8.144 -45.306 1.00 90.19 73 ASN A C 1
ATOM 598 O O . ASN A 1 73 ? 3.523 8.465 -46.098 1.00 90.19 73 ASN A O 1
ATOM 602 N N . VAL A 1 74 ? 4.540 8.697 -44.101 1.00 89.75 74 VAL A N 1
ATOM 603 C CA . VAL A 1 74 ? 3.664 9.738 -43.539 1.00 89.75 74 VAL A CA 1
ATOM 604 C C . VAL A 1 74 ? 4.470 10.974 -43.154 1.00 89.75 74 VAL A C 1
ATOM 606 O O . VAL A 1 74 ? 5.690 10.911 -42.980 1.00 89.75 74 VAL A O 1
ATOM 609 N N . GLU A 1 75 ? 3.804 12.116 -42.977 1.00 89.00 75 GLU A N 1
ATOM 610 C CA . GLU A 1 75 ? 4.495 13.302 -42.462 1.00 89.00 75 GLU A CA 1
ATOM 611 C C . GLU A 1 75 ? 4.935 13.112 -40.999 1.00 89.00 75 GLU A C 1
ATOM 613 O O . GLU A 1 75 ? 4.277 12.431 -40.213 1.00 89.00 75 GLU A O 1
ATOM 618 N N . LEU A 1 76 ? 6.007 13.802 -40.580 1.00 83.12 76 LEU A N 1
ATOM 619 C CA . LEU A 1 76 ? 6.537 13.741 -39.203 1.00 83.12 76 LEU A CA 1
ATOM 620 C C . LEU A 1 76 ? 5.472 14.019 -38.128 1.00 83.12 76 LEU A C 1
ATOM 622 O O . LEU A 1 76 ? 5.534 13.485 -37.022 1.00 83.12 76 LEU A O 1
ATOM 626 N N . LYS A 1 77 ? 4.479 14.859 -38.442 1.00 80.31 77 LYS A N 1
ATOM 627 C CA . LYS A 1 77 ? 3.368 15.162 -37.533 1.00 80.31 77 LYS A CA 1
ATOM 628 C C . LYS A 1 77 ? 2.456 13.951 -37.320 1.00 80.31 77 LYS A C 1
ATOM 630 O O . LYS A 1 77 ? 2.003 13.728 -36.202 1.00 80.31 77 LYS A O 1
ATOM 635 N N . GLU A 1 78 ? 2.182 13.193 -38.372 1.00 79.25 78 GLU A N 1
ATOM 636 C CA . GLU A 1 78 ? 1.362 11.983 -38.310 1.00 79.25 78 GLU A CA 1
ATOM 637 C C . GLU A 1 78 ? 2.140 10.848 -37.644 1.00 79.25 78 GLU A C 1
ATOM 639 O O . GLU A 1 78 ? 1.612 10.201 -36.744 1.00 79.25 78 GLU A O 1
ATOM 644 N N . ALA A 1 79 ? 3.428 10.700 -37.969 1.00 86.62 79 ALA A N 1
ATOM 645 C CA . ALA A 1 79 ? 4.339 9.784 -37.280 1.00 86.62 79 ALA A CA 1
ATOM 646 C C . ALA A 1 79 ? 4.384 10.033 -35.762 1.00 86.62 79 ALA A C 1
ATOM 648 O O . ALA A 1 79 ? 4.349 9.097 -34.960 1.00 86.62 79 ALA A O 1
ATOM 649 N N . LEU A 1 80 ? 4.398 11.305 -35.352 1.00 82.69 80 LEU A N 1
ATOM 650 C CA . LEU A 1 80 ? 4.327 11.692 -33.948 1.00 82.69 80 LEU A CA 1
ATOM 651 C C . LEU A 1 80 ? 3.003 11.286 -33.288 1.00 82.69 80 LEU A C 1
ATOM 653 O O . LEU A 1 80 ? 3.019 10.824 -32.146 1.00 82.69 80 LEU A O 1
ATOM 657 N N . ILE A 1 81 ? 1.876 11.458 -33.982 1.00 80.81 81 ILE A N 1
ATOM 658 C CA . ILE A 1 81 ? 0.556 11.036 -33.493 1.00 80.81 81 ILE A CA 1
ATOM 659 C C . ILE A 1 81 ? 0.526 9.517 -33.337 1.00 80.81 81 ILE A C 1
ATOM 661 O O . ILE A 1 81 ? 0.173 9.041 -32.269 1.00 80.81 81 ILE A O 1
ATOM 665 N N . ILE A 1 82 ? 1.007 8.761 -34.325 1.00 81.81 82 ILE A N 1
ATOM 666 C CA . ILE A 1 82 ? 1.101 7.295 -34.267 1.00 81.81 82 ILE A CA 1
ATOM 667 C C . ILE A 1 82 ? 1.895 6.830 -33.041 1.00 81.81 82 ILE A C 1
ATOM 669 O O . ILE A 1 82 ? 1.443 5.960 -32.290 1.00 81.81 82 ILE A O 1
ATOM 673 N N . PHE A 1 83 ? 3.075 7.414 -32.821 1.00 84.31 83 PHE A N 1
ATOM 674 C CA . PHE A 1 83 ? 3.920 7.059 -31.682 1.00 84.31 83 PHE A CA 1
ATOM 675 C C . PHE A 1 83 ? 3.267 7.441 -30.349 1.00 84.31 83 PHE A C 1
ATOM 677 O O . PHE A 1 83 ? 3.317 6.681 -29.379 1.00 84.31 83 PHE A O 1
ATOM 684 N N . SER A 1 84 ? 2.640 8.617 -30.304 1.00 79.75 84 SER A N 1
ATOM 685 C CA . SER A 1 84 ? 1.982 9.141 -29.111 1.00 79.75 84 SER A CA 1
ATOM 686 C C . SER A 1 84 ? 0.723 8.345 -28.770 1.00 79.75 84 SER A C 1
ATOM 688 O O . SER A 1 84 ? 0.553 7.992 -27.612 1.00 79.75 84 SER A O 1
ATOM 690 N N . ASP A 1 85 ? -0.109 7.974 -29.743 1.00 76.31 85 ASP A N 1
ATOM 691 C CA . ASP A 1 85 ? -1.326 7.179 -29.546 1.00 76.31 85 ASP A CA 1
ATOM 692 C C . ASP A 1 85 ? -1.000 5.764 -29.063 1.00 76.31 85 ASP A C 1
ATOM 694 O O . ASP A 1 85 ? -1.618 5.276 -28.114 1.00 76.31 85 ASP A O 1
ATOM 698 N N . PHE A 1 86 ? 0.024 5.127 -29.645 1.00 75.81 86 PHE A N 1
ATOM 699 C CA . PHE A 1 86 ? 0.503 3.821 -29.184 1.00 75.81 86 PHE A CA 1
ATOM 700 C C . PHE A 1 86 ? 0.908 3.860 -27.703 1.00 75.81 86 PHE A C 1
ATOM 702 O O . PHE A 1 86 ? 0.549 2.973 -26.929 1.00 75.81 86 PHE A O 1
ATOM 709 N N . ASN A 1 87 ? 1.612 4.921 -27.297 1.00 70.62 87 ASN A N 1
ATOM 710 C CA . ASN A 1 87 ? 2.084 5.118 -25.926 1.00 70.62 87 ASN A CA 1
ATOM 711 C C . ASN A 1 87 ? 1.080 5.874 -25.030 1.00 70.62 87 ASN A C 1
ATOM 713 O O . ASN A 1 87 ? 1.381 6.137 -23.866 1.00 70.62 87 ASN A O 1
ATOM 717 N N . ARG A 1 88 ? -0.111 6.216 -25.545 1.00 75.19 88 ARG A N 1
ATOM 718 C CA . ARG A 1 88 ? -1.153 7.018 -24.873 1.00 75.19 88 ARG A CA 1
ATOM 719 C C . ARG A 1 88 ? -0.648 8.365 -24.320 1.00 75.19 88 ARG A C 1
ATOM 721 O O . ARG A 1 88 ? -1.055 8.787 -23.238 1.00 75.19 88 ARG A O 1
ATOM 728 N N . LEU A 1 89 ? 0.245 9.033 -25.049 1.00 66.69 89 LEU A N 1
ATOM 729 C CA . LEU A 1 89 ? 0.873 10.298 -24.659 1.00 66.69 89 LEU A CA 1
ATOM 730 C C . LEU A 1 89 ? -0.007 11.513 -25.009 1.00 66.69 89 LEU A C 1
ATOM 732 O O . LEU A 1 89 ? -0.645 11.536 -26.064 1.00 66.69 89 LEU A O 1
ATOM 736 N N . PRO A 1 90 ? -0.024 12.565 -24.169 1.00 57.03 90 PRO A N 1
ATOM 737 C CA . PRO A 1 90 ? -0.791 13.778 -24.440 1.00 57.03 90 PRO A CA 1
ATOM 738 C C . PRO A 1 90 ? -0.157 14.616 -25.566 1.00 57.03 90 PRO A C 1
ATOM 740 O O . PRO A 1 90 ? 0.996 15.033 -25.474 1.00 57.03 90 PRO A O 1
ATOM 743 N N . THR A 1 91 ? -0.933 14.934 -26.609 1.00 56.06 91 THR A N 1
ATOM 744 C CA . THR A 1 91 ? -0.476 15.679 -27.807 1.00 56.06 91 THR A CA 1
ATOM 745 C C . THR A 1 91 ? -0.850 17.174 -27.817 1.00 56.06 91 THR A C 1
ATOM 747 O O . THR A 1 91 ? -0.588 17.875 -28.797 1.00 56.06 91 THR A O 1
ATOM 750 N N . GLN A 1 92 ? -1.457 17.706 -26.746 1.00 52.12 92 GLN A N 1
ATOM 751 C CA . GLN A 1 92 ? -1.918 19.104 -26.699 1.00 52.12 92 GLN A CA 1
ATOM 752 C C . GLN A 1 92 ? -0.790 20.121 -26.418 1.00 52.12 92 GLN A C 1
ATOM 754 O O . GLN A 1 92 ? 0.120 19.879 -25.627 1.00 52.12 92 GLN A O 1
ATOM 759 N N . LYS A 1 93 ? -0.882 21.302 -27.055 1.00 43.25 93 LYS A N 1
ATOM 760 C CA . LYS A 1 93 ? 0.032 22.450 -26.897 1.00 43.25 93 LYS A CA 1
ATOM 761 C C . LYS A 1 93 ? 0.006 22.988 -25.462 1.00 43.25 93 LYS A C 1
ATOM 763 O O . LYS A 1 93 ? -0.980 23.600 -25.062 1.00 43.25 93 LYS A O 1
ATOM 768 N N . VAL A 1 94 ? 1.113 22.869 -24.731 1.00 42.66 94 VAL A N 1
ATOM 769 C CA . VAL A 1 94 ? 1.305 23.612 -23.476 1.00 42.66 94 VAL A CA 1
ATOM 770 C C . VAL A 1 94 ? 1.843 25.003 -23.821 1.00 42.66 94 VAL A C 1
ATOM 772 O O . VAL A 1 94 ? 2.862 25.131 -24.502 1.00 42.66 94 VAL A O 1
ATOM 775 N N . GLY A 1 95 ? 1.124 26.051 -23.412 1.00 35.38 95 GLY A N 1
ATOM 776 C CA . GLY A 1 95 ? 1.549 27.440 -23.583 1.00 35.38 95 GLY A CA 1
ATOM 777 C C . GLY A 1 95 ? 2.922 27.685 -22.950 1.00 35.38 95 GLY A C 1
ATOM 778 O O . GLY A 1 95 ? 3.236 27.140 -21.897 1.00 35.38 95 GLY A O 1
ATOM 779 N N . SER A 1 96 ? 3.742 28.489 -23.627 1.00 35.41 96 SER A N 1
ATOM 780 C CA . SER A 1 96 ? 5.12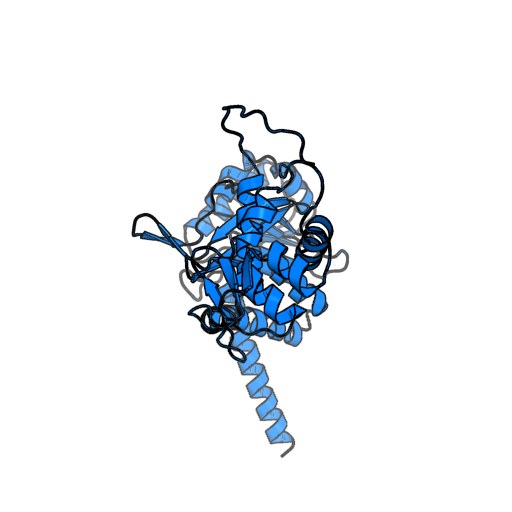7 28.822 -23.278 1.00 35.41 96 SER A CA 1
ATOM 781 C C . SER A 1 96 ? 5.354 29.051 -21.777 1.00 35.41 96 SER A C 1
ATOM 783 O O . SER A 1 96 ? 4.815 29.998 -21.202 1.00 35.41 96 SER A O 1
ATOM 785 N N . PHE A 1 97 ? 6.210 28.224 -21.171 1.00 29.88 97 PHE A N 1
ATOM 786 C CA . PHE A 1 97 ? 6.686 28.380 -19.798 1.00 29.88 97 PHE A CA 1
ATOM 787 C C . PHE A 1 97 ? 7.559 29.640 -19.669 1.00 29.88 97 PHE A C 1
ATOM 789 O O . PHE A 1 97 ? 8.609 29.747 -20.304 1.00 29.88 97 PHE A O 1
ATOM 796 N N . LYS A 1 98 ? 7.162 30.582 -18.804 1.00 28.08 98 LYS A N 1
ATOM 797 C CA . LYS A 1 98 ? 8.107 31.523 -18.184 1.00 28.08 98 LYS A CA 1
ATOM 798 C C . LYS A 1 98 ? 8.684 30.852 -16.933 1.00 28.08 98 LYS A C 1
ATOM 800 O O . LYS A 1 98 ? 7.903 30.330 -16.139 1.00 28.08 98 LYS A O 1
ATOM 805 N N . PRO A 1 99 ? 10.009 30.864 -16.718 1.00 29.66 99 PRO A N 1
ATOM 806 C CA . PRO A 1 99 ? 10.588 30.268 -15.527 1.00 29.66 99 PRO A CA 1
ATOM 807 C C . PRO A 1 99 ? 10.330 31.194 -14.336 1.00 29.66 99 PRO A C 1
ATOM 809 O O . PRO A 1 99 ? 10.986 32.225 -14.186 1.00 29.66 99 PRO A O 1
ATOM 812 N N . GLN A 1 100 ? 9.371 30.838 -13.482 1.00 27.36 100 GLN A N 1
ATOM 813 C CA . GLN A 1 100 ? 9.297 31.400 -12.138 1.00 27.36 100 GLN A CA 1
ATOM 814 C C . GLN A 1 100 ? 10.238 30.611 -11.231 1.00 27.36 100 GLN A C 1
ATOM 816 O O . GLN A 1 100 ? 10.039 29.428 -10.962 1.00 27.36 100 GLN A O 1
ATOM 821 N N . LYS A 1 101 ? 11.294 31.291 -10.778 1.00 34.28 101 LYS A N 1
ATOM 822 C CA . LYS A 1 101 ? 12.107 30.869 -9.639 1.00 34.28 101 LYS A CA 1
ATOM 823 C C . LYS A 1 101 ? 11.297 31.083 -8.362 1.00 34.28 101 LYS A C 1
ATOM 825 O O . LYS A 1 101 ? 11.514 32.056 -7.655 1.00 34.28 101 LYS A O 1
ATOM 830 N N . GLU A 1 102 ? 10.405 30.154 -8.069 1.00 30.08 102 GLU A N 1
ATOM 831 C CA . GLU A 1 102 ? 9.968 29.867 -6.705 1.00 30.08 102 GLU A CA 1
ATOM 832 C C . GLU A 1 102 ? 9.922 28.343 -6.544 1.00 30.08 102 GLU A C 1
ATOM 834 O O . GLU A 1 102 ? 9.602 27.638 -7.506 1.00 30.08 102 GLU A O 1
ATOM 839 N N . PRO A 1 103 ? 10.297 27.788 -5.379 1.00 35.59 103 PRO A N 1
ATOM 840 C CA . PRO A 1 103 ? 10.246 26.354 -5.152 1.00 35.59 103 PRO A CA 1
ATOM 841 C C . PRO A 1 103 ? 8.780 25.914 -5.076 1.00 35.59 103 PRO A C 1
ATOM 843 O O . PRO A 1 103 ? 8.168 25.893 -4.010 1.00 35.59 103 PRO A O 1
ATOM 846 N N . LEU A 1 104 ? 8.219 25.555 -6.228 1.00 34.59 104 LEU A N 1
ATOM 847 C CA . LEU A 1 104 ? 6.929 24.890 -6.333 1.00 34.59 104 LEU A CA 1
ATOM 848 C C . LEU A 1 104 ? 7.000 23.558 -5.571 1.00 34.59 104 LEU A C 1
ATOM 850 O O . LEU A 1 104 ? 7.799 22.673 -5.892 1.00 34.59 104 LEU A O 1
ATOM 854 N N . LYS A 1 105 ? 6.148 23.409 -4.549 1.00 42.72 105 LYS A N 1
ATOM 855 C CA . LYS A 1 105 ? 5.740 22.104 -4.009 1.00 42.72 105 LYS A CA 1
ATOM 856 C C . LYS A 1 105 ? 4.952 21.391 -5.103 1.00 42.72 105 LYS A C 1
ATOM 858 O O . LYS A 1 105 ? 3.732 21.485 -5.156 1.00 42.72 105 LYS A O 1
ATOM 863 N N . ASP A 1 106 ? 5.664 20.771 -6.031 1.00 47.47 106 ASP A N 1
ATOM 864 C CA . ASP A 1 106 ? 5.039 20.256 -7.235 1.00 47.47 106 ASP A CA 1
ATOM 865 C C . ASP A 1 106 ? 4.603 18.797 -7.043 1.00 47.47 106 ASP A C 1
ATOM 867 O O . ASP A 1 106 ? 5.427 17.877 -6.985 1.00 47.47 106 ASP A O 1
ATOM 871 N N . ASN A 1 107 ? 3.285 18.589 -6.962 1.00 54.25 107 ASN A N 1
ATOM 872 C CA . ASN A 1 107 ? 2.651 17.270 -7.047 1.00 54.25 107 ASN A CA 1
ATOM 873 C C . ASN A 1 107 ? 3.034 16.535 -8.351 1.00 54.25 107 ASN A C 1
ATOM 875 O O . ASN A 1 107 ? 2.876 15.314 -8.426 1.00 54.25 107 ASN A O 1
ATOM 879 N N . SER A 1 108 ? 3.583 17.235 -9.359 1.00 66.12 108 SER A N 1
ATOM 880 C CA . SER A 1 108 ? 4.091 16.631 -10.596 1.00 66.12 108 SER A CA 1
ATOM 881 C C . SER A 1 108 ? 5.237 15.642 -10.357 1.00 66.12 108 SER A C 1
ATOM 883 O O . SER A 1 108 ? 5.239 14.571 -10.959 1.00 66.12 108 SER A O 1
ATOM 885 N N . TYR A 1 109 ? 6.173 15.923 -9.440 1.00 80.75 109 TYR A N 1
ATOM 886 C CA . TYR A 1 109 ? 7.325 15.042 -9.213 1.00 80.75 109 TYR A CA 1
ATOM 887 C C . TYR A 1 109 ? 6.889 13.697 -8.636 1.00 80.75 109 TYR A C 1
ATOM 889 O O . TYR A 1 109 ? 7.240 12.647 -9.172 1.00 80.75 109 TYR A O 1
ATOM 897 N N . LEU A 1 110 ? 6.086 13.723 -7.568 1.00 85.00 110 LEU A N 1
ATOM 898 C CA . LEU A 1 110 ? 5.605 12.503 -6.921 1.00 85.00 110 LEU A CA 1
ATOM 899 C C . LEU A 1 110 ? 4.759 11.667 -7.890 1.00 85.00 110 LEU A C 1
ATOM 901 O O . LEU A 1 110 ? 4.919 10.449 -7.949 1.00 85.00 110 LEU A O 1
ATOM 905 N N . LYS A 1 111 ? 3.916 12.330 -8.690 1.00 85.12 111 LYS A N 1
ATOM 906 C CA . LYS A 1 111 ? 3.094 11.701 -9.728 1.00 85.12 111 LYS A CA 1
ATOM 907 C C . LYS A 1 111 ? 3.946 11.033 -10.810 1.00 85.12 111 LYS A C 1
ATOM 909 O O . LYS A 1 111 ? 3.711 9.873 -11.137 1.00 85.12 111 LYS A O 1
ATOM 914 N N . ASN A 1 112 ? 4.972 11.722 -11.304 1.00 81.56 112 ASN A N 1
ATOM 915 C CA . ASN A 1 112 ? 5.887 11.189 -12.314 1.00 81.56 112 ASN A CA 1
ATOM 916 C C . ASN A 1 112 ? 6.679 9.988 -11.786 1.00 81.56 112 ASN A C 1
ATOM 918 O O . ASN A 1 112 ? 6.815 8.986 -12.488 1.00 81.56 112 ASN A O 1
ATOM 922 N N . ILE A 1 113 ? 7.162 10.053 -10.540 1.00 86.19 113 ILE A N 1
ATOM 923 C CA . ILE A 1 113 ? 7.839 8.915 -9.909 1.00 86.19 113 ILE A CA 1
ATOM 924 C C . ILE A 1 113 ? 6.877 7.738 -9.755 1.00 86.19 113 ILE A C 1
ATOM 926 O O . ILE A 1 113 ? 7.225 6.628 -10.142 1.00 86.19 113 ILE A O 1
ATOM 930 N N . ALA A 1 114 ? 5.663 7.966 -9.250 1.00 84.62 114 ALA A N 1
ATOM 931 C CA . ALA A 1 114 ? 4.663 6.916 -9.098 1.00 84.62 114 ALA A CA 1
ATOM 932 C C . ALA A 1 114 ? 4.377 6.206 -10.430 1.00 84.62 114 ALA A C 1
ATOM 934 O O . ALA A 1 114 ? 4.470 4.983 -10.503 1.00 84.62 114 ALA A O 1
ATOM 935 N N . TYR A 1 115 ? 4.109 6.954 -11.503 1.00 83.81 115 TYR A N 1
ATOM 936 C CA . TYR A 1 115 ? 3.853 6.354 -12.813 1.00 83.81 115 TYR A CA 1
ATOM 937 C C . TYR A 1 115 ? 5.072 5.651 -13.400 1.00 83.81 115 TYR A C 1
ATOM 939 O O . TYR A 1 115 ? 4.917 4.589 -13.992 1.00 83.81 115 TYR A O 1
ATOM 947 N N . SER A 1 116 ? 6.279 6.182 -13.197 1.00 81.69 116 SER A N 1
ATOM 948 C CA . SER A 1 116 ? 7.516 5.512 -13.610 1.00 81.69 116 SER A CA 1
ATOM 949 C C . SER A 1 116 ? 7.697 4.168 -12.896 1.00 81.69 116 SER A C 1
ATOM 951 O O . SER A 1 116 ? 7.945 3.144 -13.533 1.00 81.69 116 SER A O 1
ATOM 953 N N . LEU A 1 117 ? 7.491 4.132 -11.577 1.00 82.12 117 LEU A N 1
ATOM 954 C CA . LEU A 1 117 ? 7.563 2.899 -10.792 1.00 82.12 117 LEU A CA 1
ATOM 955 C C . LEU A 1 117 ? 6.460 1.907 -11.196 1.00 82.12 117 LEU A C 1
ATOM 957 O O . LEU A 1 117 ? 6.700 0.701 -11.241 1.00 82.12 117 LEU A O 1
ATOM 961 N N . GLN A 1 118 ? 5.259 2.391 -11.516 1.00 80.12 118 GLN A N 1
ATOM 962 C CA . GLN A 1 118 ? 4.154 1.542 -11.965 1.00 80.12 118 GLN A CA 1
ATOM 963 C C . GLN A 1 118 ? 4.396 0.994 -13.381 1.00 80.12 118 GLN A C 1
ATOM 965 O O . GLN A 1 118 ? 4.152 -0.181 -13.644 1.00 80.12 118 GLN A O 1
ATOM 970 N N . ALA A 1 119 ? 4.960 1.800 -14.283 1.00 75.94 119 ALA A N 1
ATOM 971 C CA . ALA A 1 119 ? 5.405 1.347 -15.597 1.00 75.94 119 ALA A CA 1
ATOM 972 C C . ALA A 1 119 ? 6.505 0.284 -15.469 1.00 75.94 119 ALA A C 1
ATOM 974 O O . ALA A 1 119 ? 6.444 -0.755 -16.121 1.00 75.94 119 ALA A O 1
ATOM 975 N N . ASN A 1 120 ? 7.469 0.488 -14.569 1.00 70.38 120 ASN A N 1
ATOM 976 C CA . ASN A 1 120 ? 8.490 -0.509 -14.264 1.00 70.38 120 ASN A CA 1
ATOM 977 C C . ASN A 1 120 ? 7.893 -1.821 -13.759 1.00 70.38 120 ASN A C 1
ATOM 979 O O . ASN A 1 120 ? 8.356 -2.876 -14.179 1.00 70.38 120 ASN A O 1
ATOM 983 N N . PHE A 1 121 ? 6.874 -1.758 -12.903 1.00 72.94 121 PHE A N 1
ATOM 984 C CA . PHE A 1 121 ? 6.158 -2.938 -12.423 1.00 72.94 121 PHE A CA 1
ATOM 985 C C . PHE A 1 121 ? 5.451 -3.681 -13.561 1.00 72.94 121 PHE A C 1
ATOM 987 O O . PHE A 1 121 ? 5.568 -4.897 -13.662 1.00 72.94 121 PHE A O 1
ATOM 994 N N . ASN A 1 122 ? 4.800 -2.952 -14.470 1.00 68.38 122 ASN A N 1
ATOM 995 C CA . ASN A 1 122 ? 4.123 -3.539 -15.629 1.00 68.38 122 ASN A CA 1
ATOM 996 C C . ASN A 1 122 ? 5.096 -4.164 -16.648 1.00 68.38 122 ASN A C 1
ATOM 998 O O . ASN A 1 122 ? 4.739 -5.128 -17.321 1.00 68.38 122 ASN A O 1
ATOM 1002 N N . LEU A 1 123 ? 6.315 -3.622 -16.767 1.00 62.81 123 LEU A N 1
ATOM 1003 C CA . LEU A 1 123 ? 7.352 -4.085 -17.700 1.00 62.81 123 LEU A CA 1
ATOM 1004 C C . LEU A 1 123 ? 8.274 -5.168 -17.114 1.00 62.81 123 LEU A C 1
ATOM 1006 O O . LEU A 1 123 ? 8.991 -5.841 -17.855 1.00 62.81 123 LEU A O 1
ATOM 1010 N N . ALA A 1 124 ? 8.309 -5.332 -15.791 1.00 54.50 124 ALA A N 1
ATOM 1011 C CA . ALA A 1 124 ? 9.175 -6.301 -15.133 1.00 54.50 124 ALA A CA 1
ATOM 1012 C C . ALA A 1 124 ? 8.648 -7.728 -15.364 1.00 54.50 124 ALA A C 1
ATOM 1014 O O . ALA A 1 124 ? 7.830 -8.237 -14.606 1.00 54.50 124 ALA A O 1
ATOM 1015 N N . ASN A 1 125 ? 9.130 -8.397 -16.414 1.00 47.41 125 ASN A N 1
ATOM 1016 C CA . ASN A 1 125 ? 8.822 -9.809 -16.675 1.00 47.41 125 ASN A CA 1
ATOM 1017 C C . ASN A 1 125 ? 10.004 -10.774 -16.425 1.00 47.41 125 ASN A C 1
ATOM 1019 O O . ASN A 1 125 ? 9.756 -11.972 -16.329 1.00 47.41 125 ASN A O 1
ATOM 1023 N N . SER A 1 126 ? 11.249 -10.302 -16.229 1.00 42.69 126 SER A N 1
ATOM 1024 C CA . SER A 1 126 ? 12.429 -11.171 -15.990 1.00 42.69 126 SER A CA 1
ATOM 1025 C C . SER A 1 126 ? 13.087 -11.018 -14.608 1.00 42.69 126 SER A C 1
ATOM 1027 O O . SER A 1 126 ? 13.194 -12.006 -13.890 1.00 42.69 126 SER A O 1
ATOM 1029 N N . ASP A 1 127 ? 13.429 -9.799 -14.168 1.00 44.31 127 ASP A N 1
ATOM 1030 C CA . ASP A 1 127 ? 13.968 -9.536 -12.805 1.00 44.31 127 ASP A CA 1
ATOM 1031 C C . ASP A 1 127 ? 12.901 -9.732 -11.706 1.00 44.31 127 ASP A C 1
ATOM 1033 O O . ASP A 1 127 ? 13.155 -9.719 -10.505 1.00 44.31 127 ASP A O 1
ATOM 1037 N N . PHE A 1 128 ? 11.669 -9.947 -12.156 1.00 44.97 128 PHE A N 1
ATOM 1038 C CA . PHE A 1 128 ? 10.456 -10.127 -11.385 1.00 44.97 128 PHE A CA 1
ATOM 1039 C C . PHE A 1 128 ? 10.310 -11.531 -10.789 1.00 44.97 128 PHE A C 1
ATOM 1041 O O . PHE A 1 128 ? 9.472 -11.708 -9.914 1.00 44.97 128 PHE A O 1
ATOM 1048 N N . ILE A 1 129 ? 11.078 -12.537 -11.230 1.00 43.47 129 ILE A N 1
ATOM 1049 C CA . ILE A 1 129 ? 10.944 -13.920 -10.728 1.00 43.47 129 ILE A CA 1
ATOM 1050 C C . ILE A 1 129 ? 11.334 -14.017 -9.241 1.00 43.47 129 ILE A C 1
ATOM 1052 O O . ILE A 1 129 ? 10.655 -14.714 -8.489 1.00 43.47 129 ILE A O 1
ATOM 1056 N N . GLU A 1 130 ? 12.335 -13.257 -8.787 1.00 39.59 130 GLU A N 1
ATOM 1057 C CA . GLU A 1 130 ? 12.756 -13.251 -7.376 1.00 39.59 130 GLU A CA 1
ATOM 1058 C C . GLU A 1 130 ? 11.814 -12.433 -6.476 1.00 39.59 130 GLU A C 1
ATOM 1060 O O . GLU A 1 130 ? 11.419 -12.911 -5.414 1.00 39.59 130 GLU A O 1
ATOM 1065 N N . CYS A 1 131 ? 11.351 -11.251 -6.906 1.00 45.12 131 CYS A N 1
ATOM 1066 C CA . CYS A 1 131 ? 10.376 -10.470 -6.127 1.00 45.12 131 CYS A CA 1
ATOM 1067 C C . CYS A 1 131 ? 8.953 -11.066 -6.158 1.00 45.12 131 CYS A C 1
ATOM 1069 O O . CYS A 1 131 ? 8.246 -10.985 -5.151 1.00 45.12 131 CYS A O 1
ATOM 1071 N N . LYS A 1 132 ? 8.534 -11.726 -7.257 1.00 46.59 132 LYS A N 1
ATOM 1072 C CA . LYS A 1 132 ? 7.284 -12.515 -7.303 1.00 46.59 132 LYS A CA 1
ATOM 1073 C C . LYS A 1 132 ? 7.290 -13.614 -6.249 1.00 46.59 132 LYS A C 1
ATOM 1075 O O . LYS A 1 132 ? 6.238 -13.877 -5.687 1.00 46.59 132 LYS A O 1
ATOM 1080 N N . ALA A 1 133 ? 8.414 -14.281 -5.994 1.00 46.38 133 ALA A N 1
ATOM 1081 C CA . ALA A 1 133 ? 8.403 -15.489 -5.172 1.00 46.38 133 ALA A CA 1
ATOM 1082 C C . ALA A 1 133 ? 7.892 -15.244 -3.741 1.00 46.38 133 ALA A C 1
ATOM 1084 O O . ALA A 1 133 ? 7.176 -16.089 -3.219 1.00 46.38 133 ALA A O 1
ATOM 1085 N N . LEU A 1 134 ? 8.190 -14.089 -3.138 1.00 46.44 134 LEU A N 1
ATOM 1086 C CA . LEU A 1 134 ? 7.800 -13.787 -1.754 1.00 46.44 134 LEU A CA 1
ATOM 1087 C C . LEU A 1 134 ? 6.390 -13.198 -1.638 1.00 46.44 134 LEU A C 1
ATOM 1089 O O . LEU A 1 134 ? 5.579 -13.692 -0.860 1.00 46.44 134 LEU A O 1
ATOM 1093 N N . GLU A 1 135 ? 6.053 -12.183 -2.435 1.00 56.50 135 GLU A N 1
ATOM 1094 C CA . GLU A 1 135 ? 4.754 -11.512 -2.286 1.00 56.50 135 GLU A CA 1
ATOM 1095 C C . GLU A 1 135 ? 3.650 -12.154 -3.122 1.00 56.50 135 GLU A C 1
ATOM 1097 O O . GLU A 1 135 ? 2.518 -12.243 -2.659 1.00 56.50 135 GLU A O 1
ATOM 1102 N N . LYS A 1 136 ? 3.958 -12.726 -4.296 1.00 54.38 136 LYS A N 1
ATOM 1103 C CA . LYS A 1 136 ? 2.979 -13.569 -4.998 1.00 54.38 136 LYS A CA 1
ATOM 1104 C C . LYS A 1 136 ? 2.659 -14.807 -4.165 1.00 54.38 136 LYS A C 1
ATOM 1106 O O . LYS A 1 136 ? 1.519 -15.239 -4.203 1.00 54.38 136 LYS A O 1
ATOM 1111 N N . ALA A 1 137 ? 3.616 -15.369 -3.418 1.00 58.72 137 ALA A N 1
ATOM 1112 C CA . ALA A 1 137 ? 3.311 -16.446 -2.476 1.00 58.72 137 ALA A CA 1
ATOM 1113 C C . ALA A 1 137 ? 2.331 -15.962 -1.404 1.00 58.72 137 ALA A C 1
ATOM 1115 O O . ALA A 1 137 ? 1.255 -16.541 -1.307 1.00 58.72 137 ALA A O 1
ATOM 1116 N N . PHE A 1 138 ? 2.622 -14.848 -0.719 1.00 65.75 138 PHE A N 1
ATOM 1117 C CA . PHE A 1 138 ? 1.693 -14.287 0.267 1.00 65.75 138 PHE A CA 1
ATOM 1118 C C . PHE A 1 138 ? 0.302 -14.014 -0.325 1.00 65.75 138 PHE A C 1
ATOM 1120 O O . PHE A 1 138 ? -0.681 -14.523 0.195 1.00 65.75 138 PHE A O 1
ATOM 1127 N N . PHE A 1 139 ? 0.185 -13.278 -1.436 1.00 67.56 139 PHE A N 1
ATOM 1128 C CA . PHE A 1 139 ? -1.126 -12.927 -1.998 1.00 67.56 139 PHE A CA 1
ATOM 1129 C C . PHE A 1 139 ? -1.844 -14.104 -2.670 1.00 67.56 139 PHE A C 1
ATOM 1131 O O . PHE A 1 139 ? -3.072 -14.153 -2.637 1.00 67.56 139 PHE A O 1
ATOM 1138 N N . ASN A 1 140 ? -1.126 -15.081 -3.234 1.00 66.38 140 ASN A N 1
ATOM 1139 C CA . ASN A 1 140 ? -1.738 -16.325 -3.711 1.00 66.38 140 ASN A CA 1
ATOM 1140 C C . ASN A 1 140 ? -2.257 -17.162 -2.546 1.00 66.38 140 ASN A C 1
ATOM 1142 O O . ASN A 1 140 ? -3.368 -17.683 -2.619 1.00 66.38 140 ASN A O 1
ATOM 1146 N N . ASP A 1 141 ? -1.457 -17.308 -1.489 1.00 66.81 141 ASP A N 1
ATOM 1147 C CA . ASP A 1 141 ? -1.871 -18.025 -0.294 1.00 66.81 141 ASP A CA 1
ATOM 1148 C C . ASP A 1 141 ? -3.041 -17.271 0.364 1.00 66.81 141 ASP A C 1
ATOM 1150 O O . ASP A 1 141 ? -3.982 -17.897 0.843 1.00 66.81 141 ASP A O 1
ATOM 1154 N N . PHE A 1 142 ? -3.041 -15.933 0.337 1.00 70.69 142 PHE A N 1
ATOM 1155 C CA . PHE A 1 142 ? -4.115 -15.102 0.880 1.00 70.69 142 PHE A CA 1
ATOM 1156 C C . PHE A 1 142 ? -5.394 -15.286 0.065 1.00 70.69 142 PHE A C 1
ATOM 1158 O O . PHE A 1 142 ? -6.467 -15.494 0.623 1.00 70.69 142 PHE A O 1
ATOM 1165 N N . ARG A 1 143 ? -5.289 -15.318 -1.268 1.00 70.31 143 ARG A N 1
ATOM 1166 C CA . ARG A 1 143 ? -6.405 -15.650 -2.164 1.00 70.31 143 ARG A CA 1
ATOM 1167 C C . ARG A 1 143 ? -6.939 -17.061 -1.907 1.00 70.31 143 ARG A C 1
ATOM 1169 O O . ARG A 1 143 ? -8.153 -17.254 -1.869 1.00 70.31 143 ARG A O 1
ATOM 1176 N N . LEU A 1 144 ? -6.056 -18.037 -1.692 1.00 68.31 144 LEU A N 1
ATOM 1177 C CA . LEU A 1 144 ? -6.441 -19.396 -1.310 1.00 68.31 144 LEU A CA 1
ATOM 1178 C C . LEU A 1 144 ? -7.164 -19.408 0.042 1.00 68.31 144 LEU A C 1
ATOM 1180 O O . LEU A 1 144 ? -8.190 -20.063 0.172 1.00 68.31 144 LEU A O 1
ATOM 1184 N N . PHE A 1 145 ? -6.677 -18.663 1.027 1.00 69.06 145 PHE A N 1
ATOM 1185 C CA . PHE A 1 145 ? -7.321 -18.525 2.329 1.00 69.06 145 PHE A CA 1
ATOM 1186 C C . PHE A 1 145 ? -8.707 -17.904 2.235 1.00 69.06 145 PHE A C 1
ATOM 1188 O O . PHE A 1 145 ? -9.660 -18.466 2.767 1.00 69.06 145 PHE A O 1
ATOM 1195 N N . MET A 1 146 ? -8.848 -16.816 1.482 1.00 70.69 146 MET A N 1
ATOM 1196 C CA . MET A 1 146 ? -10.142 -16.196 1.211 1.00 70.69 146 MET A CA 1
ATOM 1197 C C . MET A 1 146 ? -11.128 -17.206 0.619 1.00 70.69 146 MET A C 1
ATOM 1199 O O . MET A 1 146 ? -12.272 -17.300 1.066 1.00 70.69 146 MET A O 1
ATOM 1203 N N . HIS A 1 147 ? -10.662 -18.022 -0.330 1.00 70.88 147 HIS A N 1
ATOM 1204 C CA . HIS A 1 147 ? -11.453 -19.094 -0.921 1.00 70.88 147 HIS A CA 1
ATOM 1205 C C . HIS A 1 147 ? -11.832 -20.185 0.099 1.00 70.88 147 HIS A C 1
ATOM 1207 O O . HIS A 1 147 ? -13.007 -20.539 0.208 1.00 70.88 147 HIS A O 1
ATOM 1213 N N . LEU A 1 148 ? -10.867 -20.695 0.873 1.00 65.31 148 LEU A N 1
ATOM 1214 C CA . LEU A 1 148 ? -11.082 -21.753 1.870 1.00 65.31 148 LEU A CA 1
ATOM 1215 C C . LEU A 1 148 ? -12.033 -21.309 2.989 1.00 65.31 148 LEU A C 1
ATOM 1217 O O . LEU A 1 148 ? -12.928 -22.059 3.376 1.00 65.31 148 LEU A O 1
ATOM 1221 N N . CYS A 1 149 ? -11.897 -20.070 3.456 1.00 64.81 149 CYS A N 1
ATOM 1222 C CA . CYS A 1 149 ? -12.770 -19.473 4.462 1.00 64.81 149 CYS A CA 1
ATOM 1223 C C . CYS A 1 149 ? -14.117 -18.995 3.888 1.00 64.81 149 CYS A C 1
ATOM 1225 O O . CYS A 1 149 ? -14.932 -18.447 4.629 1.00 64.81 149 CYS A O 1
ATOM 1227 N N . LYS A 1 150 ? -14.373 -19.199 2.583 1.00 66.38 150 LYS A N 1
ATOM 1228 C CA . LYS A 1 150 ? -15.578 -18.742 1.862 1.00 66.38 150 LYS A CA 1
ATOM 1229 C C . LYS A 1 150 ? -15.835 -17.239 2.017 1.00 66.38 150 LYS A C 1
ATOM 1231 O O . LYS A 1 150 ? -16.978 -16.777 1.972 1.00 66.38 150 LYS A O 1
ATOM 1236 N N . LEU A 1 151 ? -14.764 -16.470 2.168 1.00 63.38 151 LEU A N 1
ATOM 1237 C CA . LEU A 1 151 ? -14.775 -15.018 2.260 1.00 63.38 151 LEU A CA 1
ATOM 1238 C C . LEU A 1 151 ? -14.842 -14.443 0.838 1.00 63.38 151 LEU A C 1
ATOM 1240 O O . LEU A 1 151 ? -13.899 -13.840 0.337 1.00 63.38 151 LEU A O 1
ATOM 1244 N N . ASN A 1 152 ? -15.962 -14.664 0.145 1.00 60.06 152 ASN A N 1
ATOM 1245 C CA . ASN A 1 152 ? -16.183 -14.174 -1.221 1.00 60.06 152 ASN A CA 1
ATOM 1246 C C . ASN A 1 152 ? -16.552 -12.678 -1.225 1.00 60.06 152 ASN A C 1
ATOM 1248 O O . ASN A 1 152 ? -17.639 -12.293 -1.660 1.00 60.06 152 ASN A O 1
ATOM 1252 N N . PHE A 1 153 ? -15.668 -11.823 -0.705 1.00 61.69 153 PHE A N 1
ATOM 1253 C CA . PHE A 1 153 ? -15.888 -10.372 -0.675 1.00 61.69 153 PHE A CA 1
ATOM 1254 C C . PHE A 1 153 ? -15.561 -9.682 -2.005 1.00 61.69 153 PHE A C 1
ATOM 1256 O O . PHE A 1 153 ? -16.073 -8.585 -2.253 1.00 61.69 153 PHE A O 1
ATOM 1263 N N . LEU A 1 154 ? -14.752 -10.313 -2.863 1.00 64.81 154 LEU A N 1
ATOM 1264 C CA . LEU A 1 154 ? -14.269 -9.751 -4.125 1.00 64.81 154 LEU A CA 1
ATOM 1265 C C . LEU A 1 154 ? -14.390 -10.748 -5.274 1.00 64.81 154 LEU A C 1
ATOM 1267 O O . LEU A 1 154 ? -14.242 -11.957 -5.087 1.00 64.81 154 LEU A O 1
ATOM 1271 N N . LYS A 1 155 ? -14.619 -10.220 -6.478 1.00 68.69 155 LYS A N 1
ATOM 1272 C CA . LYS A 1 155 ? -14.388 -10.972 -7.719 1.00 68.69 155 LYS A CA 1
ATOM 1273 C C . LYS A 1 155 ? -12.889 -11.015 -8.022 1.00 68.69 155 LYS A C 1
ATOM 1275 O O . LYS A 1 155 ? -12.155 -10.112 -7.629 1.00 68.69 155 LYS A O 1
ATOM 1280 N N . ASP A 1 156 ? -12.449 -12.014 -8.780 1.00 67.75 156 ASP A N 1
ATOM 1281 C CA . ASP A 1 156 ? -11.036 -12.168 -9.158 1.00 67.75 156 ASP A CA 1
ATOM 1282 C C . ASP A 1 156 ? -10.461 -10.920 -9.851 1.00 67.75 156 ASP A C 1
ATOM 1284 O O . ASP A 1 156 ? -9.369 -10.470 -9.511 1.00 67.75 156 ASP A O 1
ATOM 1288 N N . ASP A 1 157 ? -11.221 -10.303 -10.757 1.00 69.81 157 ASP A N 1
ATOM 1289 C CA . ASP A 1 157 ? -10.792 -9.079 -11.445 1.00 69.81 157 ASP A CA 1
ATOM 1290 C C . ASP A 1 157 ? -10.649 -7.881 -10.487 1.00 69.81 157 ASP A C 1
ATOM 1292 O O . ASP A 1 157 ? -9.797 -7.016 -10.686 1.00 69.81 157 ASP A O 1
ATOM 1296 N N . GLU A 1 158 ? -11.461 -7.837 -9.425 1.00 74.50 158 GLU A N 1
ATOM 1297 C CA . GLU A 1 158 ? -11.429 -6.790 -8.395 1.00 74.50 158 GLU A CA 1
ATOM 1298 C C . GLU A 1 158 ? -10.177 -6.943 -7.518 1.00 74.50 158 GLU A C 1
ATOM 1300 O O . GLU A 1 158 ? -9.492 -5.959 -7.245 1.00 74.50 158 GLU A O 1
ATOM 1305 N N . PHE A 1 159 ? -9.819 -8.183 -7.164 1.00 73.38 159 PHE A N 1
ATOM 1306 C CA . PHE A 1 159 ? -8.582 -8.507 -6.449 1.00 73.38 159 PHE A CA 1
ATOM 1307 C C . PHE A 1 159 ? -7.345 -8.035 -7.226 1.00 73.38 159 PHE A C 1
ATOM 1309 O O . PHE A 1 159 ? -6.517 -7.290 -6.702 1.00 73.38 159 PHE A O 1
ATOM 1316 N N . GLU A 1 160 ? -7.244 -8.414 -8.503 1.00 73.06 160 GLU A N 1
ATOM 1317 C CA . GLU A 1 160 ? -6.116 -8.030 -9.360 1.00 73.06 160 GLU A CA 1
ATOM 1318 C C . GLU A 1 160 ? -6.063 -6.515 -9.604 1.00 73.06 160 GLU A C 1
ATOM 1320 O O . GLU A 1 160 ? -4.977 -5.935 -9.684 1.00 73.06 160 GLU A O 1
ATOM 1325 N N . SER A 1 161 ? -7.221 -5.855 -9.704 1.00 77.81 161 SER A N 1
ATOM 1326 C CA . SER A 1 161 ? -7.296 -4.398 -9.842 1.00 77.81 161 SER A CA 1
ATOM 1327 C C . SER A 1 161 ? -6.756 -3.684 -8.604 1.00 77.81 161 SER A C 1
ATOM 1329 O O . SER A 1 161 ? -5.931 -2.784 -8.748 1.00 77.81 161 SER A O 1
ATOM 1331 N N . ILE A 1 162 ? -7.166 -4.109 -7.401 1.00 77.25 162 ILE A N 1
ATOM 1332 C CA . ILE A 1 162 ? -6.688 -3.529 -6.137 1.00 77.25 162 ILE A CA 1
ATOM 1333 C C . ILE A 1 162 ? -5.168 -3.663 -6.049 1.00 77.25 162 ILE A C 1
ATOM 1335 O O . ILE A 1 162 ? -4.476 -2.678 -5.804 1.00 77.25 162 ILE A O 1
ATOM 1339 N N . LEU A 1 163 ? -4.622 -4.853 -6.312 1.00 76.06 163 LEU A N 1
ATOM 1340 C CA . LEU A 1 163 ? -3.175 -5.058 -6.256 1.00 76.06 163 LEU A CA 1
ATOM 1341 C C . LEU A 1 163 ? -2.424 -4.141 -7.234 1.00 76.06 163 LEU A C 1
ATOM 1343 O O . LEU A 1 163 ? -1.446 -3.498 -6.849 1.00 76.06 163 LEU A O 1
ATOM 1347 N N . LYS A 1 164 ? -2.895 -4.021 -8.481 1.00 75.12 164 LYS A N 1
ATOM 1348 C CA . LYS A 1 164 ? -2.282 -3.137 -9.490 1.00 75.12 164 LYS A CA 1
ATOM 1349 C C . LYS A 1 164 ? -2.319 -1.662 -9.107 1.00 75.12 164 LYS A C 1
ATOM 1351 O O . LYS A 1 164 ? -1.441 -0.911 -9.529 1.00 75.12 164 LYS A O 1
ATOM 1356 N N . ASP A 1 165 ? -3.317 -1.241 -8.339 1.00 80.62 165 ASP A N 1
ATOM 1357 C CA . ASP A 1 165 ? -3.453 0.149 -7.915 1.00 80.62 165 ASP A CA 1
ATOM 1358 C C . ASP A 1 165 ? -2.415 0.577 -6.879 1.00 80.62 165 ASP A C 1
ATOM 1360 O O . ASP A 1 165 ? -2.042 1.757 -6.851 1.00 80.62 165 ASP A O 1
ATOM 1364 N N . TYR A 1 166 ? -1.946 -0.376 -6.073 1.00 84.88 166 TYR A N 1
ATOM 1365 C CA . TYR A 1 166 ? -0.984 -0.147 -5.002 1.00 84.88 166 TYR A CA 1
ATOM 1366 C C . TYR A 1 166 ? 0.445 -0.525 -5.392 1.00 84.88 166 TYR A C 1
ATOM 1368 O O . TYR A 1 166 ? 1.374 0.184 -5.001 1.00 84.88 166 TYR A O 1
ATOM 1376 N N . PHE A 1 167 ? 0.648 -1.604 -6.152 1.00 83.81 167 PHE A N 1
ATOM 1377 C CA . PHE A 1 167 ? 1.990 -2.095 -6.456 1.00 83.81 167 PHE A CA 1
ATOM 1378 C C . PHE A 1 167 ? 2.703 -1.320 -7.556 1.00 83.81 167 PHE A C 1
ATOM 1380 O O . PHE A 1 167 ? 2.153 -0.964 -8.599 1.00 83.81 167 PHE A O 1
ATOM 1387 N N . ALA A 1 168 ? 3.991 -1.124 -7.316 1.00 83.19 168 ALA A N 1
ATOM 1388 C CA . ALA A 1 168 ? 4.938 -0.517 -8.222 1.00 83.19 168 ALA A CA 1
ATOM 1389 C C . ALA A 1 168 ? 6.332 -1.128 -7.994 1.00 83.19 168 ALA A C 1
ATOM 1391 O O . ALA A 1 168 ? 6.535 -1.912 -7.069 1.00 83.19 168 ALA A O 1
ATOM 1392 N N . PHE A 1 169 ? 7.318 -0.791 -8.824 1.00 82.62 169 PHE A N 1
ATOM 1393 C CA . PHE A 1 169 ? 8.659 -1.362 -8.706 1.00 82.62 169 PHE A CA 1
ATOM 1394 C C . PHE A 1 169 ? 9.750 -0.338 -8.993 1.00 82.62 169 PHE A C 1
ATOM 1396 O O . PHE A 1 169 ? 9.729 0.354 -10.014 1.00 82.62 169 PHE A O 1
ATOM 1403 N N . SER A 1 170 ? 10.740 -0.280 -8.104 1.00 83.56 170 SER A N 1
ATOM 1404 C CA . SER A 1 170 ? 11.974 0.464 -8.329 1.00 83.56 170 SER A CA 1
ATOM 1405 C C . SER A 1 170 ? 13.018 -0.467 -8.932 1.00 83.56 170 SER A C 1
ATOM 1407 O O . SER A 1 170 ? 13.551 -1.335 -8.242 1.00 83.56 170 SER A O 1
ATOM 1409 N N . LYS A 1 171 ? 13.323 -0.281 -10.223 1.00 78.75 171 LYS A N 1
ATOM 1410 C CA . LYS A 1 171 ? 14.391 -1.028 -10.909 1.00 78.75 171 LYS A CA 1
ATOM 1411 C C . LYS A 1 171 ? 15.762 -0.733 -10.312 1.00 78.75 171 LYS A C 1
ATOM 1413 O O . LYS A 1 171 ? 16.538 -1.658 -10.104 1.00 78.75 171 LYS A O 1
ATOM 1418 N N . ASP A 1 172 ? 16.019 0.535 -10.002 1.00 81.56 172 ASP A N 1
ATOM 1419 C CA . ASP A 1 172 ? 17.302 0.986 -9.458 1.00 81.56 172 ASP A CA 1
ATOM 1420 C C . ASP A 1 172 ? 17.579 0.354 -8.094 1.00 81.56 172 ASP A C 1
ATOM 1422 O O . ASP A 1 172 ? 18.689 -0.098 -7.823 1.00 81.56 172 ASP A O 1
ATOM 1426 N N . ASP A 1 173 ? 16.544 0.273 -7.254 1.00 83.00 173 ASP A N 1
ATOM 1427 C CA . ASP A 1 173 ? 16.651 -0.307 -5.915 1.00 83.00 173 ASP A CA 1
ATOM 1428 C C . ASP A 1 173 ? 16.406 -1.824 -5.906 1.00 83.00 173 ASP A C 1
ATOM 1430 O O . ASP A 1 173 ? 16.539 -2.457 -4.862 1.00 83.00 173 ASP A O 1
ATOM 1434 N N . LYS A 1 174 ? 16.014 -2.407 -7.051 1.00 81.25 174 LYS A N 1
ATOM 1435 C CA . LYS A 1 174 ? 15.509 -3.786 -7.180 1.00 81.25 174 LYS A CA 1
ATOM 1436 C C . LYS A 1 174 ? 14.502 -4.142 -6.086 1.00 81.25 174 LYS A C 1
ATOM 1438 O O . LYS A 1 174 ? 14.534 -5.226 -5.508 1.00 81.25 174 LYS A O 1
ATOM 1443 N N . SER A 1 175 ? 13.623 -3.196 -5.780 1.00 82.75 175 SER A N 1
ATOM 1444 C CA . SER A 1 175 ? 12.740 -3.277 -4.627 1.00 82.75 175 SER A CA 1
ATOM 1445 C C . SER A 1 175 ? 11.320 -2.903 -4.998 1.00 82.75 175 SER A C 1
ATOM 1447 O O . SER A 1 175 ? 11.066 -2.063 -5.868 1.00 82.75 175 SER A O 1
ATOM 1449 N N . LEU A 1 176 ? 10.380 -3.538 -4.311 1.00 83.62 176 LEU A N 1
ATOM 1450 C CA . LEU A 1 176 ? 8.977 -3.224 -4.457 1.00 83.62 176 LEU A CA 1
ATOM 1451 C C . LEU A 1 176 ? 8.694 -1.806 -3.968 1.00 83.62 176 LEU A C 1
ATOM 1453 O O . LEU A 1 176 ? 9.277 -1.332 -2.992 1.00 83.62 176 LEU A O 1
ATOM 1457 N N . ALA A 1 177 ? 7.769 -1.142 -4.640 1.00 87.75 177 ALA A N 1
ATOM 1458 C CA . ALA A 1 177 ? 7.256 0.144 -4.232 1.00 87.75 177 ALA A CA 1
ATOM 1459 C C . ALA A 1 177 ? 5.734 0.103 -4.098 1.00 87.75 177 ALA A C 1
ATOM 1461 O O . ALA A 1 177 ? 5.051 -0.698 -4.733 1.00 87.75 177 ALA A O 1
ATOM 1462 N N . PHE A 1 178 ? 5.216 1.000 -3.271 1.00 89.25 178 PHE A N 1
ATOM 1463 C CA . PHE A 1 178 ? 3.801 1.147 -2.988 1.00 89.25 178 PHE A CA 1
ATOM 1464 C C . PHE A 1 178 ? 3.373 2.571 -3.274 1.00 89.25 178 PHE A C 1
ATOM 1466 O O . PHE A 1 178 ? 4.016 3.522 -2.824 1.00 89.25 178 PHE A O 1
ATOM 1473 N N . ILE A 1 179 ? 2.276 2.706 -4.008 1.00 90.38 179 ILE A N 1
ATOM 1474 C CA . ILE A 1 179 ? 1.658 3.981 -4.348 1.00 90.38 179 ILE A CA 1
ATOM 1475 C C . ILE A 1 179 ? 0.358 4.075 -3.562 1.00 90.38 179 ILE A C 1
ATOM 1477 O O . ILE A 1 179 ? -0.585 3.325 -3.792 1.00 90.38 179 ILE A O 1
ATOM 1481 N N . LEU A 1 180 ? 0.302 5.015 -2.628 1.00 90.19 180 LEU A N 1
ATOM 1482 C CA . LEU A 1 180 ? -0.862 5.240 -1.788 1.00 90.19 180 LEU A CA 1
ATOM 1483 C C . LEU A 1 180 ? -1.636 6.445 -2.302 1.00 90.19 180 LEU A C 1
ATOM 1485 O O . LEU A 1 180 ? -1.105 7.558 -2.414 1.00 90.19 180 LEU A O 1
ATOM 1489 N N . LYS A 1 181 ? -2.906 6.195 -2.618 1.00 87.81 181 LYS A N 1
ATOM 1490 C CA . LYS A 1 181 ? -3.821 7.174 -3.193 1.00 87.81 181 LYS A CA 1
ATOM 1491 C C . LYS A 1 181 ? -4.984 7.461 -2.251 1.00 87.81 181 LYS A C 1
ATOM 1493 O O . LYS A 1 181 ? -5.500 6.557 -1.584 1.00 87.81 181 LYS A O 1
ATOM 1498 N N . ASP A 1 182 ? -5.452 8.697 -2.286 1.00 85.69 182 ASP A N 1
ATOM 1499 C CA . ASP A 1 182 ? -6.743 9.097 -1.735 1.00 85.69 182 ASP A CA 1
ATOM 1500 C C . ASP A 1 182 ? -7.533 9.862 -2.788 1.00 85.69 182 ASP A C 1
ATOM 1502 O O . ASP A 1 182 ? -6.985 10.738 -3.451 1.00 85.69 182 ASP A O 1
ATOM 1506 N N . LYS A 1 183 ? -8.800 9.481 -2.985 1.00 83.69 183 LYS A N 1
ATOM 1507 C CA . LYS A 1 183 ? -9.680 10.042 -4.028 1.00 83.69 183 LYS A CA 1
ATOM 1508 C C . LYS A 1 183 ? -8.976 10.149 -5.401 1.00 83.69 183 LYS A C 1
ATOM 1510 O O . LYS A 1 183 ? -9.085 11.158 -6.087 1.00 83.69 183 LYS A O 1
ATOM 1515 N N . ASN A 1 184 ? -8.242 9.097 -5.788 1.00 81.94 184 ASN A N 1
ATOM 1516 C CA . ASN A 1 184 ? -7.407 8.988 -7.002 1.00 81.94 184 ASN A CA 1
ATOM 1517 C C . ASN A 1 184 ? -6.183 9.920 -7.088 1.00 81.94 184 ASN A C 1
ATOM 1519 O O . ASN A 1 184 ? -5.447 9.879 -8.076 1.00 81.94 184 ASN A O 1
ATOM 1523 N N . GLU A 1 185 ? -5.906 10.711 -6.059 1.00 87.56 185 GLU A N 1
ATOM 1524 C CA . GLU A 1 185 ? -4.704 11.531 -5.959 1.00 87.56 185 GLU A CA 1
ATOM 1525 C C . GLU A 1 185 ? -3.589 10.755 -5.253 1.00 87.56 185 GLU A C 1
ATOM 1527 O O . GLU A 1 185 ? -3.810 10.141 -4.211 1.00 87.56 185 GLU A O 1
ATOM 1532 N N . ILE A 1 186 ? -2.371 10.790 -5.797 1.00 90.06 186 ILE A N 1
ATOM 1533 C CA . ILE A 1 186 ? -1.207 10.152 -5.173 1.00 90.06 186 ILE A CA 1
ATOM 1534 C C . ILE A 1 186 ? -0.784 10.987 -3.967 1.00 90.06 186 ILE A C 1
ATOM 1536 O O . ILE A 1 186 ? -0.321 12.116 -4.118 1.00 90.06 186 ILE A O 1
ATOM 1540 N N . LYS A 1 187 ? -0.919 10.415 -2.771 1.00 90.50 187 LYS A N 1
ATOM 1541 C CA . LYS A 1 187 ? -0.557 11.072 -1.510 1.00 90.50 187 LYS A CA 1
ATOM 1542 C C . LYS A 1 187 ? 0.815 10.654 -1.014 1.00 90.50 187 LYS A C 1
ATOM 1544 O O . LYS A 1 187 ? 1.480 11.423 -0.322 1.00 90.50 187 LYS A O 1
ATOM 1549 N N . SER A 1 188 ? 1.244 9.437 -1.330 1.00 91.69 188 SER A N 1
ATOM 1550 C CA . SER A 1 188 ? 2.502 8.906 -0.822 1.00 91.69 188 SER A CA 1
ATOM 1551 C C . SER A 1 188 ? 3.032 7.788 -1.707 1.00 91.69 188 SER A C 1
ATOM 1553 O O . SER A 1 188 ? 2.259 7.015 -2.270 1.00 91.69 188 SER A O 1
ATOM 1555 N N . VAL A 1 189 ? 4.353 7.702 -1.817 1.00 92.12 189 VAL A N 1
ATOM 1556 C CA . VAL A 1 189 ? 5.053 6.617 -2.502 1.00 92.12 189 VAL A CA 1
ATOM 1557 C C . VAL A 1 189 ? 6.164 6.118 -1.587 1.00 92.12 189 VAL A C 1
ATOM 1559 O O . VAL A 1 189 ? 6.993 6.907 -1.127 1.00 92.12 189 VAL A O 1
ATOM 1562 N N . ALA A 1 190 ? 6.195 4.815 -1.327 1.00 91.25 190 ALA A N 1
ATOM 1563 C CA . ALA A 1 190 ? 7.199 4.185 -0.476 1.00 91.25 190 ALA A CA 1
ATOM 1564 C C . ALA A 1 190 ? 7.899 3.048 -1.219 1.00 91.25 190 ALA A C 1
ATOM 1566 O O . ALA A 1 190 ? 7.240 2.219 -1.833 1.00 91.25 190 ALA A O 1
ATOM 1567 N N . ILE A 1 191 ? 9.225 2.996 -1.149 1.00 90.12 191 ILE A N 1
ATOM 1568 C CA . ILE A 1 191 ? 10.051 1.903 -1.669 1.00 90.12 191 ILE A CA 1
ATOM 1569 C C . ILE A 1 191 ? 10.426 1.025 -0.480 1.00 90.12 191 ILE A C 1
ATOM 1571 O O . ILE A 1 191 ? 10.930 1.532 0.522 1.00 90.12 191 ILE A O 1
ATOM 1575 N N . ARG A 1 192 ? 10.150 -0.275 -0.557 1.00 86.69 192 ARG A N 1
ATOM 1576 C CA . ARG A 1 192 ? 10.272 -1.193 0.579 1.00 86.69 192 ARG A CA 1
ATOM 1577 C C . ARG A 1 192 ? 11.690 -1.231 1.123 1.00 86.69 192 ARG A C 1
ATOM 1579 O O . ARG A 1 192 ? 11.864 -1.179 2.331 1.00 86.69 192 ARG A O 1
ATOM 1586 N N . GLU A 1 193 ? 12.684 -1.306 0.252 1.00 89.25 193 GLU A N 1
ATOM 1587 C CA . GLU A 1 193 ? 14.095 -1.388 0.615 1.00 89.25 193 GLU A CA 1
ATOM 1588 C C . GLU A 1 193 ? 14.895 -0.485 -0.316 1.00 89.25 193 GLU A C 1
ATOM 1590 O O . GLU A 1 193 ? 14.851 -0.638 -1.535 1.00 89.25 193 GLU A O 1
ATOM 1595 N N . LYS A 1 194 ? 15.615 0.480 0.257 1.00 89.62 194 LYS A N 1
ATOM 1596 C CA . LYS A 1 194 ? 16.471 1.395 -0.499 1.00 89.62 194 LYS A CA 1
ATOM 1597 C C . LYS A 1 194 ? 17.782 1.609 0.232 1.00 89.62 194 LYS A C 1
ATOM 1599 O O . LYS A 1 194 ? 17.780 1.942 1.416 1.00 89.62 194 LYS A O 1
ATOM 1604 N N . LEU A 1 195 ? 18.895 1.487 -0.485 1.00 89.19 195 LEU A N 1
ATOM 1605 C CA . LEU A 1 195 ? 20.192 1.899 0.037 1.00 89.19 195 LEU A CA 1
ATOM 1606 C C . LEU A 1 195 ? 20.283 3.429 -0.015 1.00 89.19 195 LEU A C 1
ATOM 1608 O O . LEU A 1 195 ? 20.317 4.031 -1.089 1.00 89.19 195 LEU A O 1
ATOM 1612 N N . PHE A 1 196 ? 20.305 4.073 1.147 1.00 87.12 196 PHE A N 1
ATOM 1613 C CA . PHE A 1 196 ? 20.390 5.522 1.279 1.00 87.12 196 PHE A CA 1
ATOM 1614 C C . PHE A 1 196 ? 21.539 5.876 2.219 1.00 87.12 196 PHE A C 1
ATOM 1616 O O . PHE A 1 196 ? 21.557 5.450 3.365 1.00 87.12 196 PHE A O 1
ATOM 1623 N N . LYS A 1 197 ? 22.517 6.652 1.732 1.00 89.31 197 LYS A N 1
ATOM 1624 C CA . LYS A 1 197 ? 23.732 7.010 2.494 1.00 89.31 197 LYS A CA 1
ATOM 1625 C C . LYS A 1 197 ? 24.452 5.787 3.099 1.00 89.31 197 LYS A C 1
ATOM 1627 O O . LYS A 1 197 ? 24.912 5.842 4.230 1.00 89.31 197 LYS A O 1
ATOM 1632 N N . ASN A 1 198 ? 24.561 4.706 2.323 1.00 87.19 198 ASN A N 1
ATOM 1633 C CA . ASN A 1 198 ? 25.152 3.416 2.716 1.00 87.19 198 ASN A CA 1
ATOM 1634 C C . ASN A 1 198 ? 24.392 2.638 3.805 1.00 87.19 198 ASN A C 1
ATOM 1636 O O . ASN A 1 198 ? 24.888 1.615 4.266 1.00 87.19 198 ASN A O 1
ATOM 1640 N N . GLU A 1 199 ? 23.181 3.059 4.165 1.00 90.06 199 GLU A N 1
ATOM 1641 C CA . GLU A 1 199 ? 22.305 2.328 5.080 1.00 90.06 199 GLU A CA 1
ATOM 1642 C C . GLU A 1 199 ? 21.081 1.797 4.333 1.00 90.06 199 GLU A C 1
ATOM 1644 O O . GLU A 1 199 ? 20.513 2.471 3.469 1.00 90.06 199 GLU A O 1
ATOM 1649 N N . LEU A 1 200 ? 20.674 0.565 4.643 1.00 88.31 200 LEU A N 1
ATOM 1650 C CA . LEU A 1 200 ? 19.448 -0.006 4.099 1.00 88.31 200 LEU A CA 1
ATOM 1651 C C . LEU A 1 200 ? 18.252 0.563 4.865 1.00 88.31 200 LEU A C 1
ATOM 1653 O O . LEU A 1 200 ? 18.015 0.212 6.020 1.00 88.31 200 LEU A O 1
ATOM 1657 N N . VAL A 1 201 ? 17.480 1.421 4.207 1.00 89.19 201 VAL A N 1
ATOM 1658 C CA . VAL A 1 201 ? 16.258 1.995 4.769 1.00 89.19 201 VAL A CA 1
ATOM 1659 C C . VAL A 1 201 ? 15.069 1.150 4.334 1.00 89.19 201 VAL A C 1
ATOM 1661 O O . VAL A 1 201 ? 14.804 1.005 3.137 1.00 89.19 201 VAL A O 1
ATOM 1664 N N . LYS A 1 202 ? 14.337 0.617 5.317 1.00 84.81 202 LYS A N 1
ATOM 1665 C CA . LYS A 1 202 ? 13.033 -0.008 5.089 1.00 84.81 202 LYS A CA 1
ATOM 1666 C C . LYS A 1 202 ? 11.956 1.066 4.941 1.00 84.81 202 LYS A C 1
ATOM 1668 O O . LYS A 1 202 ? 11.962 2.049 5.679 1.00 84.81 202 LYS A O 1
ATOM 1673 N N . TRP A 1 203 ? 11.038 0.872 4.000 1.00 86.19 203 TRP A N 1
ATOM 1674 C CA . TRP A 1 203 ? 9.934 1.786 3.696 1.00 86.19 203 TRP A CA 1
ATOM 1675 C C . TRP A 1 203 ? 10.399 3.223 3.423 1.00 86.19 203 TRP A C 1
ATOM 1677 O O . TRP A 1 203 ? 9.890 4.194 3.987 1.00 86.19 203 TRP A O 1
ATOM 1687 N N . PHE A 1 204 ? 11.379 3.364 2.530 1.00 90.12 204 PHE A N 1
ATOM 1688 C CA . PHE A 1 204 ? 11.889 4.656 2.094 1.00 90.12 204 PHE A CA 1
ATOM 1689 C C . PHE A 1 204 ? 10.794 5.468 1.394 1.00 90.12 204 PHE A C 1
ATOM 1691 O O . PHE A 1 204 ? 10.349 5.133 0.295 1.00 90.12 204 PHE A O 1
ATOM 1698 N N . LYS A 1 205 ? 10.377 6.574 2.013 1.00 90.25 205 LYS A N 1
ATOM 1699 C CA . LYS A 1 205 ? 9.366 7.479 1.453 1.00 90.25 205 LYS A CA 1
ATOM 1700 C C . LYS A 1 205 ? 9.986 8.400 0.403 1.00 90.25 205 LYS A C 1
ATOM 1702 O O . LYS A 1 205 ? 10.950 9.118 0.671 1.00 90.25 205 LYS A O 1
ATOM 1707 N N . VAL A 1 206 ? 9.406 8.416 -0.793 1.00 91.44 206 VAL A N 1
ATOM 1708 C CA . VAL A 1 206 ? 9.839 9.286 -1.893 1.00 91.44 206 VAL A CA 1
ATOM 1709 C C . VAL A 1 206 ? 9.542 10.744 -1.548 1.00 91.44 206 VAL A C 1
ATOM 1711 O O . VAL A 1 206 ? 8.498 11.062 -0.974 1.00 91.44 206 VAL A O 1
ATOM 1714 N N . LYS A 1 207 ? 10.444 11.653 -1.933 1.00 89.56 207 LYS A N 1
ATOM 1715 C CA . LYS A 1 207 ? 10.259 13.099 -1.761 1.00 89.56 207 LYS A CA 1
ATOM 1716 C C . LYS A 1 207 ? 8.908 13.556 -2.328 1.00 89.56 207 LYS A C 1
ATOM 1718 O O . LYS A 1 207 ? 8.560 13.223 -3.455 1.00 89.56 207 LYS A O 1
ATOM 1723 N N . GLY A 1 208 ? 8.185 14.359 -1.550 1.00 87.25 208 GLY A N 1
ATOM 1724 C CA . GLY A 1 208 ? 6.834 14.824 -1.886 1.00 87.25 208 GLY A CA 1
ATOM 1725 C C . GLY A 1 208 ? 5.724 13.970 -1.273 1.00 87.25 208 GLY A C 1
ATOM 1726 O O . GLY A 1 208 ? 4.592 14.430 -1.207 1.00 87.25 208 GLY A O 1
ATOM 1727 N N . SER A 1 209 ? 6.042 12.778 -0.760 1.00 89.88 209 SER A N 1
ATOM 1728 C CA . SER A 1 209 ? 5.088 11.951 -0.018 1.00 89.88 209 SER A CA 1
ATOM 1729 C C . SER A 1 209 ? 4.615 12.636 1.263 1.00 89.88 209 SER A C 1
ATOM 1731 O O . SER A 1 209 ? 5.425 13.165 2.030 1.00 89.88 209 SER A O 1
ATOM 1733 N N . SER A 1 210 ? 3.313 12.570 1.539 1.00 86.12 210 SER A N 1
ATOM 1734 C CA . SER A 1 210 ? 2.765 12.993 2.825 1.00 86.12 210 SER A CA 1
ATOM 1735 C C . SER A 1 210 ? 3.152 11.988 3.906 1.00 86.12 210 SER A C 1
ATOM 1737 O O . SER A 1 210 ? 2.729 10.834 3.879 1.00 86.12 210 SER A O 1
ATOM 1739 N N . ASN A 1 211 ? 3.940 12.437 4.884 1.00 76.69 211 ASN A N 1
ATOM 1740 C CA . ASN A 1 211 ? 4.304 11.628 6.050 1.00 76.69 211 ASN A CA 1
ATOM 1741 C C . ASN A 1 211 ? 3.130 11.385 7.000 1.00 76.69 211 ASN A C 1
ATOM 1743 O O . ASN A 1 211 ? 3.230 10.511 7.857 1.00 76.69 211 ASN A O 1
ATOM 1747 N N . LYS A 1 212 ? 2.057 12.168 6.854 1.00 84.06 212 LYS A N 1
ATOM 1748 C CA . LYS A 1 212 ? 0.884 12.138 7.720 1.00 84.06 212 LYS A CA 1
ATOM 1749 C C . LYS A 1 212 ? -0.317 11.423 7.097 1.00 84.06 212 LYS A C 1
ATOM 1751 O O . LYS A 1 212 ? -1.422 11.518 7.603 1.00 84.06 212 LYS A O 1
ATOM 1756 N N . PHE A 1 213 ? -0.127 10.733 5.978 1.00 86.19 213 PHE A N 1
ATOM 1757 C CA . PHE A 1 213 ? -1.244 10.132 5.265 1.00 86.19 213 PHE A CA 1
ATOM 1758 C C . PHE A 1 213 ? -1.961 9.059 6.104 1.00 86.19 213 PHE A C 1
ATOM 1760 O O . PHE A 1 213 ? -1.314 8.164 6.656 1.00 86.19 213 PHE A O 1
ATOM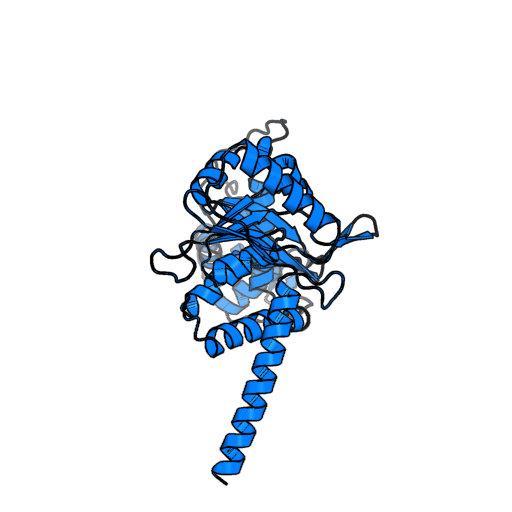 1767 N N . ILE A 1 214 ? -3.293 9.148 6.160 1.00 89.38 214 ILE A N 1
ATOM 1768 C CA . ILE A 1 214 ? -4.180 8.158 6.774 1.00 89.38 214 ILE A CA 1
ATOM 1769 C C . ILE A 1 214 ? -5.121 7.659 5.687 1.00 89.38 214 ILE A C 1
ATOM 1771 O O . ILE A 1 214 ? -5.787 8.448 5.011 1.00 89.38 214 ILE A O 1
ATOM 1775 N N . LYS A 1 215 ? -5.180 6.341 5.509 1.00 90.81 215 LYS A N 1
ATOM 1776 C CA . LYS A 1 215 ? -6.129 5.726 4.586 1.00 90.81 215 LYS A CA 1
ATOM 1777 C C . LYS A 1 215 ? -7.379 5.316 5.355 1.00 90.81 215 LYS A C 1
ATOM 1779 O O . LYS A 1 215 ? -7.294 4.573 6.330 1.00 90.81 215 LYS A O 1
ATOM 1784 N N . LEU A 1 216 ? -8.525 5.806 4.889 1.00 91.31 216 LEU A N 1
ATOM 1785 C CA . LEU A 1 216 ? -9.844 5.442 5.391 1.00 91.31 216 LEU A CA 1
ATOM 1786 C C . LEU A 1 216 ? -10.500 4.488 4.395 1.00 91.31 216 LEU A C 1
ATOM 1788 O O . LEU A 1 216 ? -10.750 4.856 3.246 1.00 91.31 216 LEU A O 1
ATOM 1792 N N . ILE A 1 217 ? -10.762 3.267 4.842 1.00 89.88 217 ILE A N 1
ATOM 1793 C CA . ILE A 1 217 ? -11.383 2.203 4.051 1.00 89.88 217 ILE A CA 1
ATOM 1794 C C . ILE A 1 217 ? -12.769 1.970 4.639 1.00 89.88 217 ILE A C 1
ATOM 1796 O O . ILE A 1 217 ? -12.939 1.982 5.860 1.00 89.88 217 ILE A O 1
ATOM 1800 N N . LYS A 1 218 ? -13.773 1.819 3.777 1.00 88.31 218 LYS A N 1
ATOM 1801 C CA . LYS A 1 218 ? -15.164 1.599 4.178 1.00 88.31 218 LYS A CA 1
ATOM 1802 C C . LYS A 1 218 ? -15.592 0.201 3.777 1.00 88.31 218 LYS A C 1
ATOM 1804 O O . LYS A 1 218 ? -15.403 -0.202 2.630 1.00 88.31 218 LYS A O 1
ATOM 1809 N N . ALA A 1 219 ? -16.225 -0.502 4.709 1.00 82.81 219 ALA A N 1
ATOM 1810 C CA . ALA A 1 219 ? -16.787 -1.804 4.427 1.00 82.81 219 ALA A CA 1
ATOM 1811 C C . ALA A 1 219 ? -17.943 -1.702 3.435 1.00 82.81 219 ALA A C 1
ATOM 1813 O O . ALA A 1 219 ? -18.692 -0.722 3.407 1.00 82.81 219 ALA A O 1
ATOM 1814 N N . LYS A 1 220 ? -18.144 -2.779 2.673 1.00 75.75 220 LYS A N 1
ATOM 1815 C CA . LYS A 1 220 ? -19.347 -2.944 1.851 1.00 75.75 220 LYS A CA 1
ATOM 1816 C C . LYS A 1 220 ? -20.577 -2.979 2.774 1.00 75.75 220 LYS A C 1
ATOM 1818 O O . LYS A 1 220 ? -20.572 -3.677 3.786 1.00 75.75 220 LYS A O 1
ATOM 1823 N N . GLU A 1 221 ? -21.653 -2.273 2.414 1.00 69.38 221 GLU A N 1
ATOM 1824 C CA . GLU A 1 221 ? -22.832 -2.036 3.280 1.00 69.38 221 GLU A CA 1
ATOM 1825 C C . GLU A 1 221 ? -23.499 -3.307 3.848 1.00 69.38 221 GLU A C 1
ATOM 1827 O O . GLU A 1 221 ? -24.139 -3.268 4.900 1.00 69.38 221 GLU A O 1
ATOM 1832 N N . LYS A 1 222 ? -23.341 -4.451 3.172 1.00 68.56 222 LYS A N 1
ATOM 1833 C CA . LYS A 1 222 ? -23.888 -5.759 3.578 1.00 68.56 222 LYS A CA 1
ATOM 1834 C C . LYS A 1 222 ? -22.835 -6.725 4.146 1.00 68.56 222 LYS A C 1
ATOM 1836 O O . LYS A 1 222 ? -23.120 -7.910 4.289 1.00 68.56 222 LYS A O 1
ATOM 1841 N N . GLY A 1 223 ? -21.625 -6.252 4.439 1.00 69.31 223 GLY A N 1
ATOM 1842 C CA . GLY A 1 223 ? -20.542 -7.074 4.980 1.00 69.31 223 GLY A CA 1
ATOM 1843 C C . GLY A 1 223 ? -20.767 -7.469 6.442 1.00 69.31 223 GLY A C 1
ATOM 1844 O O . GLY A 1 223 ? -21.301 -6.688 7.228 1.00 69.31 223 GLY A O 1
ATOM 1845 N N . LEU A 1 224 ? -20.308 -8.664 6.829 1.00 69.94 224 LEU A N 1
ATOM 1846 C CA . LEU A 1 224 ? -20.377 -9.166 8.214 1.00 69.94 224 LEU A CA 1
ATOM 1847 C C . LEU A 1 224 ? -19.613 -8.281 9.211 1.00 69.94 224 LEU A C 1
ATOM 1849 O O . LEU A 1 224 ? -19.941 -8.242 10.391 1.00 69.94 224 LEU A O 1
ATOM 1853 N N . LEU A 1 225 ? -18.607 -7.551 8.727 1.00 79.62 225 LEU A N 1
ATOM 1854 C CA . LEU A 1 225 ? -17.737 -6.694 9.531 1.00 79.62 225 LEU A CA 1
ATOM 1855 C C . LEU A 1 225 ? -18.122 -5.210 9.443 1.00 79.62 225 LEU A C 1
ATOM 1857 O O . LEU A 1 225 ? -17.371 -4.348 9.889 1.00 79.62 225 LEU A O 1
ATOM 1861 N N . LYS A 1 226 ? -19.306 -4.891 8.898 1.00 82.56 226 LYS A N 1
ATOM 1862 C CA . LYS A 1 226 ? -19.760 -3.504 8.704 1.00 82.56 226 LYS A CA 1
ATOM 1863 C C . LYS A 1 226 ? -19.877 -2.709 10.004 1.00 82.56 226 LYS A C 1
ATOM 1865 O O . LYS A 1 226 ? -19.801 -1.486 9.952 1.00 82.56 226 LYS A O 1
ATOM 1870 N N . ASP A 1 227 ? -20.079 -3.376 11.138 1.00 86.25 227 ASP A N 1
ATOM 1871 C CA . ASP A 1 227 ? -20.238 -2.748 12.456 1.00 86.25 227 ASP A CA 1
ATOM 1872 C C . ASP A 1 227 ? -18.909 -2.628 13.215 1.00 86.25 227 ASP A C 1
ATOM 1874 O O . ASP A 1 227 ? -18.885 -2.116 14.331 1.00 86.25 227 ASP A O 1
ATOM 1878 N N . TYR A 1 228 ? -17.806 -3.075 12.612 1.00 88.31 228 TYR A N 1
ATOM 1879 C CA . TYR A 1 228 ? -16.458 -3.000 13.163 1.00 88.31 228 TYR A CA 1
ATOM 1880 C C . TYR A 1 228 ? -15.625 -1.986 12.386 1.00 88.31 228 TYR A C 1
ATOM 1882 O O . TYR A 1 228 ? -15.821 -1.838 11.180 1.00 88.31 228 TYR A O 1
ATOM 1890 N N . CYS A 1 229 ? -14.692 -1.320 13.065 1.00 91.56 229 CYS A N 1
ATOM 1891 C CA . CYS A 1 229 ? -13.637 -0.511 12.467 1.00 91.56 229 CYS A CA 1
ATOM 1892 C C . CYS A 1 229 ? -12.278 -0.971 13.003 1.00 91.56 229 CYS A C 1
ATOM 1894 O O . CYS A 1 229 ? -12.061 -0.986 14.215 1.00 91.56 229 CYS A O 1
ATOM 1896 N N . PHE A 1 230 ? -11.389 -1.368 12.098 1.00 91.88 230 PHE A N 1
ATOM 1897 C CA . PHE A 1 230 ? -10.060 -1.869 12.430 1.00 91.88 230 PHE A CA 1
ATOM 1898 C C . PHE A 1 230 ? -9.026 -0.748 12.356 1.00 91.88 230 PHE A C 1
ATOM 1900 O O . PHE A 1 230 ? -9.007 0.027 11.400 1.00 91.88 230 PHE A O 1
ATOM 1907 N N . ILE A 1 231 ? -8.160 -0.673 13.357 1.00 91.62 231 ILE A N 1
ATOM 1908 C CA . ILE A 1 231 ? -7.073 0.298 13.435 1.00 91.62 231 ILE A CA 1
ATOM 1909 C C . ILE A 1 231 ? -5.754 -0.426 13.167 1.00 91.62 231 ILE A C 1
ATOM 1911 O O . ILE A 1 231 ? -5.443 -1.397 13.856 1.00 91.62 231 ILE A O 1
ATOM 1915 N N . PHE A 1 232 ? -4.997 0.053 12.177 1.00 90.44 232 PHE A N 1
ATOM 1916 C CA . PHE A 1 232 ? -3.735 -0.549 11.735 1.00 90.44 232 PHE A CA 1
ATOM 1917 C C . PHE A 1 232 ? -2.592 0.469 11.626 1.00 90.44 232 PHE A C 1
ATOM 1919 O O . PHE A 1 232 ? -2.813 1.636 11.285 1.00 90.44 232 PHE A O 1
ATOM 1926 N N . SER A 1 233 ? -1.360 -0.011 11.805 1.00 82.56 233 SER A N 1
ATOM 1927 C CA . SER A 1 233 ? -0.104 0.748 11.728 1.00 82.56 233 SER A CA 1
ATOM 1928 C C . SER A 1 233 ? 0.842 0.249 10.631 1.00 82.56 233 SER A C 1
ATOM 1930 O O . SER A 1 233 ? 1.991 -0.069 10.900 1.00 82.56 233 SER A O 1
ATOM 1932 N N . GLY A 1 234 ? 0.419 0.230 9.367 1.00 80.00 234 GLY A N 1
ATOM 1933 C CA . GLY A 1 234 ? 1.340 -0.168 8.304 1.00 80.00 234 GLY A CA 1
ATOM 1934 C C . GLY A 1 234 ? 0.793 -0.071 6.887 1.00 80.00 234 GLY A C 1
ATOM 1935 O O . GLY A 1 234 ? -0.410 0.026 6.637 1.00 80.00 234 GLY A O 1
ATOM 1936 N N . ILE A 1 235 ? 1.722 -0.031 5.926 1.00 77.94 235 ILE A N 1
ATOM 1937 C CA . ILE A 1 235 ? 1.407 0.130 4.498 1.00 77.94 235 ILE A CA 1
ATOM 1938 C C . ILE A 1 235 ? 0.790 -1.149 3.920 1.00 77.94 235 ILE A C 1
ATOM 1940 O O . ILE A 1 235 ? -0.058 -1.061 3.034 1.00 77.94 235 ILE A O 1
ATOM 1944 N N . LYS A 1 236 ? 1.182 -2.332 4.405 1.00 79.81 236 LYS A N 1
ATOM 1945 C CA . LYS A 1 236 ? 0.647 -3.604 3.899 1.00 79.81 236 LYS A CA 1
ATOM 1946 C C . LYS A 1 236 ? -0.792 -3.834 4.372 1.00 79.81 236 LYS A C 1
ATOM 1948 O O . LYS A 1 236 ? -1.623 -4.329 3.612 1.00 79.81 236 LYS A O 1
ATOM 1953 N N . GLU A 1 237 ? -1.104 -3.416 5.592 1.00 85.88 237 GLU A N 1
ATOM 1954 C CA . GLU A 1 237 ? -2.414 -3.530 6.235 1.00 85.88 237 GLU A CA 1
ATOM 1955 C C . GLU A 1 237 ? -3.477 -2.725 5.484 1.00 85.88 237 GLU A C 1
ATOM 1957 O O . GLU A 1 237 ? -4.634 -3.141 5.436 1.00 85.88 237 GLU A O 1
ATOM 1962 N N . ILE A 1 238 ? -3.083 -1.622 4.830 1.00 86.31 238 ILE A N 1
ATOM 1963 C CA . ILE A 1 238 ? -3.946 -0.877 3.898 1.00 86.31 238 ILE A CA 1
ATOM 1964 C C . ILE A 1 238 ? -4.477 -1.812 2.811 1.00 86.31 238 ILE A C 1
ATOM 1966 O O . ILE A 1 238 ? -5.677 -1.856 2.554 1.00 86.31 238 ILE A O 1
ATOM 1970 N N . ILE A 1 239 ? -3.586 -2.577 2.183 1.00 83.50 239 ILE A N 1
ATOM 1971 C CA . ILE A 1 239 ? -3.926 -3.434 1.044 1.00 83.50 239 ILE A CA 1
ATOM 1972 C C . ILE A 1 239 ? -4.799 -4.586 1.510 1.00 83.50 239 ILE A C 1
ATOM 1974 O O . ILE A 1 239 ? -5.835 -4.845 0.908 1.00 83.50 239 ILE A O 1
ATOM 1978 N N . VAL A 1 240 ? -4.424 -5.248 2.606 1.00 82.25 240 VAL A N 1
ATOM 1979 C CA . VAL A 1 240 ? -5.238 -6.332 3.169 1.00 82.25 240 VAL A CA 1
ATOM 1980 C C . VAL A 1 240 ? -6.626 -5.835 3.565 1.00 82.25 240 VAL A C 1
ATOM 1982 O O . VAL A 1 240 ? -7.612 -6.511 3.288 1.00 82.25 240 VAL A O 1
ATOM 1985 N N . SER A 1 241 ? -6.733 -4.637 4.133 1.00 86.69 241 SER A N 1
ATOM 1986 C CA . SER A 1 241 ? -8.022 -4.047 4.501 1.00 86.69 241 SER A CA 1
ATOM 1987 C C . SER A 1 241 ? -8.908 -3.743 3.289 1.00 86.69 241 SER A C 1
ATOM 1989 O O . SER A 1 241 ? -10.111 -3.999 3.348 1.00 86.69 241 SER A O 1
ATOM 1991 N N . GLU A 1 242 ? -8.332 -3.251 2.185 1.00 85.25 242 GLU A N 1
ATOM 1992 C CA . GLU A 1 242 ? -9.044 -3.066 0.907 1.00 85.25 242 GLU A CA 1
ATOM 1993 C C . GLU A 1 242 ? -9.485 -4.418 0.328 1.00 85.25 242 GLU A C 1
ATOM 1995 O O . GLU A 1 242 ? -10.641 -4.583 -0.061 1.00 85.25 242 GLU A O 1
ATOM 2000 N N . LEU A 1 243 ? -8.595 -5.419 0.336 1.00 81.31 243 LEU A N 1
ATOM 2001 C CA . LEU A 1 243 ? -8.890 -6.765 -0.163 1.00 81.31 243 LEU A CA 1
ATOM 2002 C C . LEU A 1 243 ? -10.004 -7.462 0.635 1.00 81.31 243 LEU A C 1
ATOM 2004 O O . LEU A 1 243 ? -10.812 -8.209 0.085 1.00 81.31 243 LEU A O 1
ATOM 2008 N N . LEU A 1 244 ? -10.057 -7.222 1.941 1.00 79.75 244 LEU A N 1
ATOM 2009 C CA . LEU A 1 244 ? -11.098 -7.744 2.824 1.00 79.75 244 LEU A CA 1
ATOM 2010 C C . LEU A 1 244 ? -12.372 -6.887 2.817 1.00 79.75 244 LEU A C 1
ATOM 2012 O O . LEU A 1 244 ? -13.400 -7.329 3.330 1.00 79.75 244 LEU A O 1
ATOM 2016 N N . GLY A 1 245 ? -12.327 -5.676 2.252 1.00 82.75 245 GLY A N 1
ATOM 2017 C CA . GLY A 1 245 ? -13.435 -4.724 2.280 1.00 82.75 245 GLY A CA 1
ATOM 2018 C C . GLY A 1 245 ? -13.878 -4.390 3.707 1.00 82.75 245 GLY A C 1
ATOM 2019 O O . GLY A 1 245 ? -15.073 -4.458 4.007 1.00 82.75 245 GLY A O 1
ATOM 2020 N N . LEU A 1 246 ? -12.925 -4.092 4.596 1.00 86.62 246 LEU A N 1
ATOM 2021 C CA . LEU A 1 246 ? -13.176 -3.737 6.001 1.00 86.62 246 LEU A CA 1
ATOM 2022 C C . LEU A 1 246 ? -13.517 -2.252 6.151 1.00 86.62 246 LEU A C 1
ATOM 2024 O O . LEU A 1 246 ? -13.127 -1.439 5.318 1.00 86.62 246 LEU A O 1
ATOM 2028 N N . ASN A 1 247 ? -14.160 -1.859 7.260 1.00 91.12 247 ASN A N 1
ATOM 2029 C CA . ASN A 1 247 ? -13.956 -0.486 7.715 1.00 91.12 247 ASN A CA 1
ATOM 2030 C C . ASN A 1 247 ? -12.605 -0.466 8.416 1.00 91.12 247 ASN A C 1
ATOM 2032 O O . ASN A 1 247 ? -12.424 -1.184 9.402 1.00 91.12 247 ASN A O 1
ATOM 2036 N N . ALA A 1 248 ? -11.673 0.335 7.924 1.00 93.38 248 ALA A N 1
ATOM 2037 C CA . ALA A 1 248 ? -10.345 0.411 8.505 1.00 93.38 248 ALA A CA 1
ATOM 2038 C C . ALA A 1 248 ? -9.798 1.836 8.481 1.00 93.38 248 ALA A C 1
ATOM 2040 O O . ALA A 1 248 ? -10.031 2.598 7.540 1.00 93.38 248 ALA A O 1
ATOM 2041 N N . VAL A 1 249 ? -9.048 2.165 9.528 1.00 93.50 249 VAL A N 1
ATOM 2042 C CA . VAL A 1 249 ? -8.186 3.340 9.610 1.00 93.50 249 VAL A CA 1
ATOM 2043 C C . VAL A 1 249 ? -6.756 2.828 9.618 1.00 93.50 249 VAL A C 1
ATOM 2045 O O . VAL A 1 249 ? -6.323 2.174 10.568 1.00 93.50 249 VAL A O 1
ATOM 2048 N N . CYS A 1 250 ? -6.018 3.128 8.560 1.00 92.38 250 CYS A N 1
ATOM 2049 C CA . CYS A 1 250 ? -4.646 2.670 8.413 1.00 92.38 250 CYS A CA 1
ATOM 2050 C C . CYS A 1 250 ? -3.692 3.864 8.426 1.00 92.38 250 CYS A C 1
ATOM 2052 O O . CYS A 1 250 ? -3.734 4.732 7.544 1.00 92.38 250 CYS A O 1
ATOM 2054 N N . PHE A 1 251 ? -2.816 3.892 9.425 1.00 90.62 251 PHE A N 1
ATOM 2055 C CA . PHE A 1 251 ? -1.773 4.897 9.575 1.00 90.62 251 PHE A CA 1
ATOM 2056 C C . PHE A 1 251 ? -0.506 4.458 8.839 1.00 90.62 251 PHE A C 1
ATOM 2058 O O . PHE A 1 251 ? -0.137 3.289 8.857 1.00 90.62 251 PHE A O 1
ATOM 2065 N N . GLN A 1 252 ? 0.215 5.405 8.235 1.00 84.25 252 GLN A N 1
ATOM 2066 C CA . GLN A 1 252 ? 1.516 5.105 7.625 1.00 84.25 252 GLN A CA 1
ATOM 2067 C C . GLN A 1 252 ? 2.657 4.856 8.621 1.00 84.25 252 GLN A C 1
ATOM 2069 O O . GLN A 1 252 ? 3.727 4.414 8.202 1.00 84.25 252 GLN A O 1
ATOM 2074 N N . SER A 1 253 ? 2.492 5.249 9.886 1.00 81.88 253 SER A N 1
ATOM 2075 C CA . SER A 1 253 ? 3.485 5.048 10.943 1.00 81.88 253 SER A CA 1
ATOM 2076 C C . SER A 1 253 ? 2.894 5.281 12.332 1.00 81.88 253 SER A C 1
ATOM 2078 O O . SER A 1 253 ? 1.995 6.108 12.510 1.00 81.88 253 SER A O 1
ATOM 2080 N N . ASP A 1 254 ? 3.502 4.661 13.339 1.00 85.75 254 ASP A N 1
ATOM 2081 C CA . ASP A 1 254 ? 3.201 4.881 14.759 1.00 85.75 254 ASP A CA 1
ATOM 2082 C C . ASP A 1 254 ? 3.293 6.344 15.179 1.00 85.75 254 ASP A C 1
ATOM 2084 O O . ASP A 1 254 ? 2.490 6.844 15.965 1.00 85.75 254 ASP A O 1
ATOM 2088 N N . SER A 1 255 ? 4.285 7.058 14.644 1.00 83.31 255 SER A N 1
ATOM 2089 C CA . SER A 1 255 ? 4.465 8.483 14.916 1.00 83.31 255 SER A CA 1
ATOM 2090 C C . SER A 1 255 ? 3.279 9.314 14.438 1.00 83.31 255 SER A C 1
ATOM 2092 O O . SER A 1 255 ? 2.950 10.319 15.066 1.00 83.31 255 SER A O 1
ATOM 2094 N N . MET A 1 256 ? 2.630 8.904 13.346 1.00 85.25 256 MET A N 1
ATOM 2095 C CA . MET A 1 256 ? 1.451 9.587 12.841 1.00 85.25 256 MET A CA 1
ATOM 2096 C C . MET A 1 256 ? 0.249 9.325 13.747 1.00 85.25 256 MET A C 1
ATOM 2098 O O . MET A 1 256 ? -0.480 10.251 14.095 1.00 85.25 256 MET A O 1
ATOM 2102 N N . MET A 1 257 ? 0.101 8.078 14.190 1.00 88.44 257 MET A N 1
ATOM 2103 C CA . MET A 1 257 ? -0.953 7.657 15.108 1.00 88.44 257 MET A CA 1
ATOM 2104 C C . MET A 1 257 ? -0.914 8.434 16.434 1.00 88.44 257 MET A C 1
ATOM 2106 O O . MET A 1 257 ? -1.932 8.961 16.872 1.00 88.44 257 MET A O 1
ATOM 2110 N N . LYS A 1 258 ? 0.282 8.604 17.015 1.00 83.44 258 LYS A N 1
ATOM 2111 C CA . LYS A 1 258 ? 0.504 9.353 18.269 1.00 83.44 258 LYS A CA 1
ATOM 2112 C C . LYS A 1 258 ? 0.140 10.840 18.186 1.00 83.44 258 LYS A C 1
ATOM 2114 O O . LYS A 1 258 ? -0.079 11.463 19.213 1.00 83.44 258 LYS A O 1
ATOM 2119 N N . ASN A 1 259 ? 0.109 11.424 16.986 1.00 81.56 259 ASN A N 1
ATOM 2120 C CA . ASN A 1 259 ? -0.095 12.864 16.778 1.00 81.56 259 ASN A CA 1
ATOM 2121 C C . ASN A 1 259 ? -1.397 13.173 16.019 1.00 81.56 259 ASN A C 1
ATOM 2123 O O . ASN A 1 259 ? -1.505 14.215 15.360 1.00 81.56 259 ASN A O 1
ATOM 2127 N N . ILE A 1 260 ? -2.376 12.265 16.079 1.00 84.50 260 ILE A N 1
ATOM 2128 C CA . ILE A 1 260 ? -3.611 12.323 15.289 1.00 84.50 260 ILE A CA 1
ATOM 2129 C C . ILE A 1 260 ? -4.449 13.582 15.550 1.00 84.50 260 ILE A C 1
ATOM 2131 O O . ILE A 1 260 ? -5.037 14.119 14.614 1.00 84.50 260 ILE A O 1
ATOM 2135 N N . HIS A 1 261 ? -4.436 14.117 16.776 1.00 81.19 261 HIS A N 1
ATOM 2136 C CA . HIS A 1 261 ? -5.171 15.332 17.153 1.00 81.19 261 HIS A CA 1
ATOM 2137 C C . HIS A 1 261 ? -4.752 16.559 16.325 1.00 81.19 261 HIS A C 1
ATOM 2139 O O . HIS A 1 261 ? -5.525 17.494 16.140 1.00 81.19 261 HIS A O 1
ATOM 2145 N N . SER A 1 262 ? -3.521 16.557 15.805 1.00 81.38 262 SER A N 1
ATOM 2146 C CA . SER A 1 262 ? -2.971 17.638 14.982 1.00 81.38 262 SER A CA 1
ATOM 2147 C C . SER A 1 262 ? -3.243 17.462 13.483 1.00 81.38 262 SER A C 1
ATOM 2149 O O . SER A 1 262 ? -2.717 18.225 12.666 1.00 81.38 262 SER A O 1
ATOM 2151 N N . HIS A 1 263 ? -3.986 16.420 13.093 1.00 85.75 263 HIS A N 1
ATOM 2152 C CA . HIS A 1 263 ? -4.193 16.061 11.698 1.00 85.75 263 HIS A CA 1
ATOM 2153 C C . HIS A 1 263 ? -5.526 16.553 11.144 1.00 85.75 263 HIS A C 1
ATOM 2155 O O . HIS A 1 263 ? -6.563 16.435 11.785 1.00 85.75 263 HIS A O 1
ATOM 2161 N N . GLU A 1 264 ? -5.517 17.008 9.892 1.00 86.19 264 GLU A N 1
ATOM 2162 C CA . GLU A 1 264 ? -6.716 17.507 9.208 1.00 86.19 264 GLU A CA 1
ATOM 2163 C C . GLU A 1 264 ? -7.804 16.435 9.028 1.00 86.19 264 GLU A C 1
ATOM 2165 O O . GLU A 1 264 ? -8.992 16.746 9.063 1.00 86.19 264 GLU A O 1
ATOM 2170 N N . GLN A 1 265 ? -7.415 15.160 8.902 1.00 87.31 265 GLN A N 1
ATOM 2171 C CA . GLN A 1 265 ? -8.357 14.048 8.714 1.00 87.31 265 GLN A CA 1
ATOM 2172 C C . GLN A 1 265 ? -8.973 13.522 10.025 1.00 87.31 265 GLN A C 1
ATOM 2174 O O . GLN A 1 265 ? -9.722 12.549 9.973 1.00 87.31 265 GLN A O 1
ATOM 2179 N N . ILE A 1 266 ? -8.701 14.129 11.192 1.00 87.88 266 ILE A N 1
ATOM 2180 C CA . ILE A 1 266 ? -9.271 13.670 12.477 1.00 87.88 266 ILE A CA 1
ATOM 2181 C C . ILE A 1 266 ? -10.803 13.603 12.429 1.00 87.88 266 ILE A C 1
ATOM 2183 O O . ILE A 1 266 ? -11.388 12.612 12.848 1.00 87.88 266 ILE A O 1
ATOM 2187 N N . ASN A 1 267 ? -11.461 14.600 11.836 1.00 87.25 267 ASN A N 1
ATOM 2188 C CA . ASN A 1 267 ? -12.921 14.627 11.745 1.00 87.25 267 ASN A CA 1
ATOM 2189 C C . ASN A 1 267 ? -13.464 13.525 10.822 1.00 87.25 267 ASN A C 1
ATOM 2191 O O . ASN A 1 267 ? -14.496 12.925 11.112 1.00 87.25 267 ASN A O 1
ATOM 2195 N N . GLU A 1 268 ? -12.766 13.223 9.721 1.00 89.50 268 GLU A N 1
ATOM 2196 C CA . GLU A 1 268 ? -13.139 12.109 8.840 1.00 89.50 268 GLU A CA 1
ATOM 2197 C C . GLU A 1 268 ? -12.988 10.759 9.554 1.00 89.50 268 GLU A C 1
ATOM 2199 O O . GLU A 1 268 ? -13.840 9.883 9.396 1.00 89.50 268 GLU A O 1
ATOM 2204 N N . LEU A 1 269 ? -11.947 10.616 10.380 1.00 89.62 269 LEU A N 1
ATOM 2205 C CA . LEU A 1 269 ? -11.735 9.448 11.230 1.00 89.62 269 LEU A CA 1
ATOM 2206 C C . LEU A 1 269 ? -12.870 9.299 12.247 1.00 89.62 269 LEU A C 1
ATOM 2208 O O . LEU A 1 269 ? -13.465 8.226 12.313 1.00 89.62 269 LEU A O 1
ATOM 2212 N N . LEU A 1 270 ? -13.201 10.358 12.995 1.00 88.69 270 LEU A N 1
ATOM 2213 C CA . LEU A 1 270 ? -14.274 10.340 13.999 1.00 88.69 270 LEU A CA 1
ATOM 2214 C C . LEU A 1 270 ? -15.616 9.928 13.383 1.00 88.69 270 LEU A C 1
ATOM 2216 O O . LEU A 1 270 ? -16.323 9.098 13.946 1.00 88.69 270 LEU A O 1
ATOM 2220 N N . ASN A 1 271 ? -15.922 10.434 12.187 1.00 88.06 271 ASN A N 1
ATOM 2221 C CA . ASN A 1 271 ? -17.122 10.050 11.445 1.00 88.06 271 ASN A CA 1
ATOM 2222 C C . ASN A 1 271 ? -17.101 8.584 10.986 1.00 88.06 271 ASN A C 1
ATOM 2224 O O . ASN A 1 271 ? -18.154 7.958 10.891 1.00 88.06 271 ASN A O 1
ATOM 2228 N N . LEU A 1 272 ? -15.930 8.027 10.655 1.00 88.88 272 LEU A N 1
ATOM 2229 C CA . LEU A 1 272 ? -15.818 6.629 10.231 1.00 88.88 272 LEU A CA 1
ATOM 2230 C C . LEU A 1 272 ? -16.010 5.656 11.399 1.00 88.88 272 LEU A C 1
ATOM 2232 O O . LEU A 1 272 ? -16.621 4.601 11.218 1.00 88.88 272 LEU A O 1
ATOM 2236 N N . ILE A 1 273 ? -15.470 5.997 12.571 1.00 87.94 273 ILE A N 1
ATOM 2237 C CA . ILE A 1 273 ? -15.573 5.162 13.776 1.00 87.94 273 ILE A CA 1
ATOM 2238 C C . ILE A 1 273 ? -16.917 5.323 14.489 1.00 87.94 273 ILE A C 1
ATOM 2240 O O . ILE A 1 273 ? -17.251 4.497 15.340 1.00 87.94 273 ILE A O 1
ATOM 2244 N N . ASP A 1 274 ? -17.684 6.362 14.152 1.00 85.94 274 ASP A N 1
ATOM 2245 C CA . ASP A 1 274 ? -18.972 6.619 14.777 1.00 85.94 274 ASP A CA 1
ATOM 2246 C C . ASP A 1 274 ? -19.905 5.406 14.656 1.00 85.94 274 ASP A C 1
ATOM 2248 O O . ASP A 1 274 ? -20.044 4.773 13.603 1.00 85.94 274 ASP A O 1
ATOM 2252 N N . ASN A 1 275 ? -20.532 5.055 15.778 1.00 82.00 275 ASN A N 1
ATOM 2253 C CA . ASN A 1 275 ? -21.400 3.890 15.919 1.00 82.00 275 ASN A CA 1
ATOM 2254 C C . ASN A 1 275 ? -20.762 2.519 15.582 1.00 82.00 275 ASN A C 1
ATOM 2256 O O . ASN A 1 275 ? -21.492 1.524 15.487 1.00 82.00 275 ASN A O 1
ATOM 2260 N N . LYS A 1 276 ? -19.429 2.416 15.459 1.00 86.12 276 LYS A N 1
ATOM 2261 C CA . LYS A 1 276 ? -18.698 1.155 15.221 1.00 86.12 276 LYS A CA 1
ATOM 2262 C C . LYS A 1 276 ? -18.072 0.586 16.498 1.00 86.12 276 LYS A C 1
ATOM 2264 O O . LYS A 1 276 ? -17.791 1.298 17.455 1.00 86.12 276 LYS A O 1
ATOM 2269 N N . ARG A 1 277 ? -17.817 -0.725 16.501 1.00 87.19 277 ARG A N 1
ATOM 2270 C CA . ARG A 1 277 ? -16.909 -1.394 17.447 1.00 87.19 277 ARG A CA 1
ATOM 2271 C C . ARG A 1 277 ? -15.478 -1.232 16.955 1.00 87.19 277 ARG A C 1
ATOM 2273 O O . ARG A 1 277 ? -15.189 -1.596 15.817 1.00 87.19 277 ARG A O 1
ATOM 2280 N N . ILE A 1 278 ? -14.590 -0.720 17.796 1.00 88.62 278 ILE A N 1
ATOM 2281 C CA . ILE A 1 278 ? -13.208 -0.448 17.395 1.00 88.62 278 ILE A CA 1
ATOM 2282 C C . ILE A 1 278 ? -12.315 -1.625 17.784 1.00 88.62 278 ILE A C 1
ATOM 2284 O O . ILE A 1 278 ? -12.326 -2.081 18.932 1.00 88.62 278 ILE A O 1
ATOM 2288 N N . VAL A 1 279 ? -11.546 -2.115 16.815 1.00 88.81 279 VAL A N 1
ATOM 2289 C CA . VAL A 1 279 ? -10.582 -3.203 16.989 1.00 88.81 279 VAL A CA 1
ATOM 2290 C C . VAL A 1 279 ? -9.189 -2.654 16.726 1.00 88.81 279 VAL A C 1
ATOM 2292 O O . VAL A 1 279 ? -8.866 -2.287 15.598 1.00 88.81 279 VAL A O 1
ATOM 2295 N N . PHE A 1 280 ? -8.370 -2.599 17.768 1.00 87.75 280 PHE A N 1
ATOM 2296 C CA . PHE A 1 280 ? -6.962 -2.245 17.653 1.00 87.75 280 PHE A CA 1
ATOM 2297 C C . PHE A 1 280 ? -6.160 -3.505 17.353 1.00 87.75 280 PHE A C 1
ATOM 2299 O O . PHE A 1 280 ? -6.189 -4.460 18.135 1.00 87.75 280 PHE A O 1
ATOM 2306 N N . ILE A 1 281 ? -5.466 -3.507 16.217 1.00 87.19 281 ILE A N 1
ATOM 2307 C CA . ILE A 1 281 ? -4.524 -4.564 15.863 1.00 87.19 281 ILE A CA 1
ATOM 2308 C C . ILE A 1 281 ? -3.149 -4.102 16.323 1.00 87.19 281 ILE A C 1
ATOM 2310 O O . ILE A 1 281 ? -2.595 -3.147 15.781 1.00 87.19 281 ILE A O 1
ATOM 2314 N N . VAL A 1 282 ? -2.644 -4.743 17.372 1.00 83.56 282 VAL A N 1
ATOM 2315 C CA . VAL A 1 282 ? -1.387 -4.360 18.015 1.00 83.56 282 VAL A CA 1
ATOM 2316 C C . VAL A 1 282 ? -0.323 -5.364 17.604 1.00 83.56 282 VAL A C 1
ATOM 2318 O O . VAL A 1 282 ? -0.489 -6.566 17.804 1.00 83.56 282 VAL A O 1
ATOM 2321 N N . GLU A 1 283 ? 0.744 -4.865 16.989 1.00 81.44 283 GLU A N 1
ATOM 2322 C CA . GLU A 1 283 ? 1.912 -5.673 16.640 1.00 81.44 283 GLU A CA 1
ATOM 2323 C C . GLU A 1 283 ? 2.701 -6.014 17.909 1.00 81.44 283 GLU A C 1
ATOM 2325 O O . GLU A 1 283 ? 2.643 -5.292 18.911 1.00 81.44 283 GLU A O 1
ATOM 2330 N N . ASN A 1 284 ? 3.441 -7.125 17.878 1.00 76.69 284 ASN A N 1
ATOM 2331 C CA . ASN A 1 284 ? 4.220 -7.596 19.025 1.00 76.69 284 ASN A CA 1
ATOM 2332 C C . ASN A 1 284 ? 5.542 -6.812 19.172 1.00 76.69 284 ASN A C 1
ATOM 2334 O O . ASN A 1 284 ? 6.644 -7.375 19.111 1.00 76.69 284 ASN A O 1
ATOM 2338 N N . ASP A 1 285 ? 5.417 -5.492 19.323 1.00 78.94 285 ASP A N 1
ATOM 2339 C CA . ASP A 1 285 ? 6.490 -4.540 19.578 1.00 78.94 285 ASP A CA 1
ATOM 2340 C C . ASP A 1 285 ? 6.017 -3.350 20.446 1.00 78.94 285 ASP A C 1
ATOM 2342 O O . ASP A 1 285 ? 4.846 -2.966 20.499 1.00 78.94 285 ASP A O 1
ATOM 2346 N N . GLU A 1 286 ? 6.962 -2.739 21.163 1.00 82.75 286 GLU A N 1
ATOM 2347 C CA . GLU A 1 286 ? 6.670 -1.669 22.123 1.00 82.75 286 GLU A CA 1
ATOM 2348 C C . GLU A 1 286 ? 6.186 -0.371 21.452 1.00 82.75 286 GLU A C 1
ATOM 2350 O O . GLU A 1 286 ? 5.434 0.405 22.054 1.00 82.75 286 GLU A O 1
ATOM 2355 N N . SER A 1 287 ? 6.625 -0.099 20.220 1.00 85.69 287 SER A N 1
ATOM 2356 C CA . SER A 1 287 ? 6.251 1.119 19.504 1.00 85.69 287 SER A CA 1
ATOM 2357 C C . SER A 1 287 ? 4.787 1.072 19.082 1.00 85.69 287 SER A C 1
ATOM 2359 O O . SER A 1 287 ? 4.070 2.042 19.378 1.00 85.69 287 SER A O 1
ATOM 2361 N N . SER A 1 288 ? 4.342 -0.052 18.507 1.00 85.25 288 SER A N 1
ATOM 2362 C CA . SER A 1 288 ? 2.945 -0.286 18.129 1.00 85.25 288 SER A CA 1
ATOM 2363 C C . SER A 1 288 ? 2.031 -0.255 19.351 1.00 85.25 288 SER A C 1
ATOM 2365 O O . SER A 1 288 ? 1.042 0.487 19.363 1.00 85.25 288 SER A O 1
ATOM 2367 N N . PHE A 1 289 ? 2.398 -0.945 20.440 1.00 84.56 289 PHE A N 1
ATOM 2368 C CA . PHE A 1 289 ? 1.622 -0.920 21.686 1.00 84.56 289 PHE A CA 1
ATOM 2369 C C . PHE A 1 289 ? 1.416 0.509 22.210 1.00 84.56 289 PHE A C 1
ATOM 2371 O O . PHE A 1 289 ? 0.288 0.928 22.484 1.00 84.56 289 PHE A O 1
ATOM 2378 N N . LYS A 1 290 ? 2.497 1.298 22.303 1.00 87.25 290 LYS A N 1
ATOM 2379 C CA . LYS A 1 290 ? 2.417 2.696 22.755 1.00 87.25 290 LYS A CA 1
ATOM 2380 C C . LYS A 1 290 ? 1.576 3.553 21.813 1.00 87.25 290 LYS A C 1
ATOM 2382 O O . LYS A 1 290 ? 0.826 4.398 22.286 1.00 87.25 290 LYS A O 1
ATOM 2387 N N . ALA A 1 291 ? 1.711 3.375 20.501 1.00 89.56 291 ALA A N 1
ATOM 2388 C CA . ALA A 1 291 ? 0.960 4.156 19.522 1.00 89.56 291 ALA A CA 1
ATOM 2389 C C . ALA A 1 291 ? -0.552 3.922 19.642 1.00 89.56 291 ALA A C 1
ATOM 2391 O O . ALA A 1 291 ? -1.313 4.886 19.736 1.00 89.56 291 ALA A O 1
ATOM 2392 N N . ASN A 1 292 ? -0.962 2.654 19.725 1.00 88.88 292 ASN A N 1
ATOM 2393 C CA . ASN A 1 292 ? -2.360 2.263 19.882 1.00 88.88 292 ASN A CA 1
ATOM 2394 C C . ASN A 1 292 ? -2.947 2.766 21.210 1.00 88.88 292 ASN A C 1
ATOM 2396 O O . ASN A 1 292 ? -4.064 3.281 21.235 1.00 88.88 292 ASN A O 1
ATOM 2400 N N . LEU A 1 293 ? -2.186 2.675 22.307 1.00 86.50 293 LEU A N 1
ATOM 2401 C CA . LEU A 1 293 ? -2.622 3.169 23.614 1.00 86.50 293 LEU A CA 1
ATOM 2402 C C . LEU A 1 293 ? -2.838 4.690 23.626 1.00 86.50 293 LEU A C 1
ATOM 2404 O O . LEU A 1 293 ? -3.830 5.160 24.181 1.00 86.50 293 LEU A O 1
ATOM 2408 N N . GLU A 1 294 ? -1.926 5.464 23.035 1.00 88.00 294 GLU A N 1
ATOM 2409 C CA . GLU A 1 294 ? -2.077 6.923 22.959 1.00 88.00 294 GLU A CA 1
ATOM 2410 C C . GLU A 1 294 ? -3.261 7.320 22.070 1.00 88.00 294 GLU A C 1
ATOM 2412 O O . GLU A 1 294 ? -4.065 8.161 22.469 1.00 88.00 294 GLU A O 1
ATOM 2417 N N . LEU A 1 295 ? -3.448 6.652 20.927 1.00 88.31 295 LEU A N 1
ATOM 2418 C CA . LEU A 1 295 ? -4.625 6.865 20.085 1.00 88.31 295 LEU A CA 1
ATOM 2419 C C . LEU A 1 295 ? -5.926 6.569 20.838 1.00 88.31 295 LEU A C 1
ATOM 2421 O O . LEU A 1 295 ? -6.868 7.350 20.758 1.00 88.31 295 LEU A O 1
ATOM 2425 N N . LEU A 1 296 ? -5.984 5.469 21.591 1.00 86.62 296 LEU A N 1
ATOM 2426 C CA . LEU A 1 296 ? -7.152 5.124 22.399 1.00 86.62 296 LEU A CA 1
ATOM 2427 C C . LEU A 1 296 ? -7.490 6.233 23.407 1.00 86.62 296 LEU A C 1
ATOM 2429 O O . LEU A 1 296 ? -8.649 6.633 23.505 1.00 86.62 296 LEU A O 1
ATOM 2433 N N . LYS A 1 297 ? -6.491 6.751 24.133 1.00 85.19 297 LYS A N 1
ATOM 2434 C CA . LYS A 1 297 ? -6.689 7.852 25.093 1.00 85.19 297 LYS A CA 1
ATOM 2435 C C . LYS A 1 297 ? -7.239 9.104 24.412 1.00 85.19 297 LYS A C 1
ATOM 2437 O O . LYS A 1 297 ? -8.165 9.711 24.940 1.00 85.19 297 LYS A O 1
ATOM 2442 N N . GLU A 1 298 ? -6.687 9.464 23.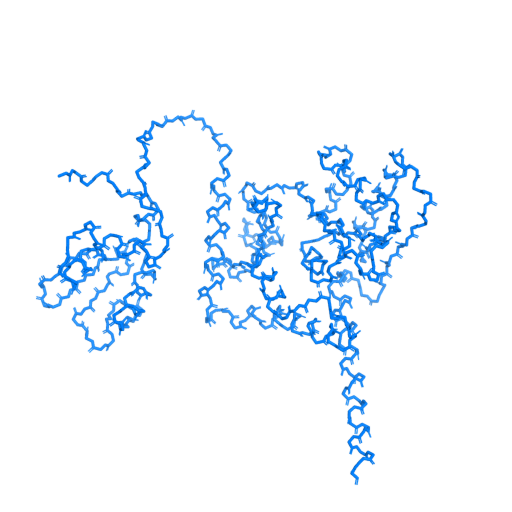257 1.00 84.25 298 GLU A N 1
ATOM 2443 C CA . GLU A 1 298 ? -7.120 10.625 22.472 1.00 84.25 298 GLU A CA 1
ATOM 2444 C C . GLU A 1 298 ? -8.557 10.463 21.968 1.00 84.25 298 GLU A C 1
ATOM 2446 O O . GLU A 1 298 ? -9.392 11.348 22.149 1.00 84.25 298 GLU A O 1
ATOM 2451 N N . LEU A 1 299 ? -8.889 9.301 21.396 1.00 81.88 299 LEU A N 1
ATOM 2452 C CA . LEU A 1 299 ? -10.239 9.035 20.903 1.00 81.88 299 LEU A CA 1
ATOM 2453 C C . LEU A 1 299 ? -11.273 9.102 22.027 1.00 81.88 299 LEU A C 1
ATOM 2455 O O . LEU A 1 299 ? -12.314 9.716 21.824 1.00 81.88 299 LEU A O 1
ATOM 2459 N N . ILE A 1 300 ? -10.966 8.561 23.213 1.00 81.12 300 ILE A N 1
ATOM 2460 C CA . ILE A 1 300 ? -11.845 8.638 24.393 1.00 81.12 300 ILE A CA 1
ATOM 2461 C C . ILE A 1 300 ? -12.093 10.090 24.825 1.00 81.12 300 ILE A C 1
ATOM 2463 O O . ILE A 1 300 ? -13.207 10.416 25.232 1.00 81.12 300 ILE A O 1
ATOM 2467 N N . GLN A 1 301 ? -11.077 10.957 24.760 1.00 81.62 301 GLN A N 1
ATOM 2468 C CA . GLN A 1 301 ? -11.216 12.368 25.139 1.00 81.62 301 GLN A CA 1
ATOM 2469 C C . GLN A 1 301 ? -12.077 13.154 24.148 1.00 81.62 301 GLN A C 1
ATOM 2471 O O . GLN A 1 301 ? -12.864 14.005 24.558 1.00 81.62 301 GLN A O 1
ATOM 2476 N N . ILE A 1 302 ? -11.913 12.885 22.851 1.00 76.25 302 ILE A N 1
ATOM 2477 C CA . ILE A 1 302 ? -12.568 13.642 21.779 1.00 76.25 302 ILE A CA 1
ATOM 2478 C C . ILE A 1 302 ? -14.003 13.156 21.543 1.00 76.25 302 ILE A C 1
ATOM 2480 O O . ILE A 1 302 ? -14.895 13.961 21.278 1.00 76.25 302 ILE A O 1
ATOM 2484 N N . ASN A 1 303 ? -14.234 11.848 21.634 1.00 71.31 303 ASN A N 1
ATOM 2485 C CA . ASN A 1 303 ? -15.539 11.231 21.463 1.00 71.31 303 ASN A CA 1
ATOM 2486 C C . ASN A 1 303 ? -15.685 10.104 22.498 1.00 71.31 303 ASN A C 1
ATOM 2488 O O . ASN A 1 303 ? -15.043 9.064 22.337 1.00 71.31 303 ASN A O 1
ATOM 2492 N N . PRO A 1 304 ? -16.491 10.273 23.565 1.00 65.69 304 PRO A N 1
ATOM 2493 C CA . PRO A 1 304 ? -16.714 9.213 24.538 1.00 65.69 304 PRO A CA 1
ATOM 2494 C C . PRO A 1 304 ? -17.425 8.043 23.851 1.00 65.69 304 PRO A C 1
ATOM 2496 O O . PRO A 1 304 ? -18.644 8.003 23.714 1.00 65.69 304 PRO A O 1
ATOM 2499 N N . LEU A 1 305 ? -16.631 7.092 23.368 1.00 63.53 305 LEU A N 1
ATOM 2500 C CA . LEU A 1 305 ? -17.107 5.926 22.644 1.00 63.53 305 LEU A CA 1
ATOM 2501 C C . LEU A 1 305 ? -17.864 5.024 23.623 1.00 63.53 305 LEU A C 1
ATOM 2503 O O . LEU A 1 305 ? -17.269 4.347 24.458 1.00 63.53 305 LEU A O 1
ATOM 2507 N N . GLU A 1 306 ? -19.192 4.992 23.505 1.00 54.59 306 GLU A N 1
ATOM 2508 C CA . GLU A 1 306 ? -20.075 4.157 24.336 1.00 54.59 306 GLU A CA 1
ATOM 2509 C C . GLU A 1 306 ? -19.887 2.639 24.116 1.00 54.59 306 GLU A C 1
ATOM 2511 O O . GLU A 1 306 ? -20.509 1.827 24.803 1.00 54.59 306 GLU A O 1
ATOM 2516 N N . LYS A 1 307 ? -19.057 2.210 23.152 1.00 59.06 307 LYS A N 1
ATOM 2517 C CA . LYS A 1 307 ? -18.931 0.802 22.747 1.00 59.06 307 LYS A CA 1
ATOM 2518 C C . LYS A 1 307 ? -17.505 0.278 22.889 1.00 59.06 307 LYS A C 1
ATOM 2520 O O . LYS A 1 307 ? -16.538 0.938 22.533 1.00 59.06 307 LYS A O 1
ATOM 2525 N N . GLY A 1 308 ? -17.428 -0.945 23.421 1.00 64.44 308 GLY A N 1
ATOM 2526 C CA . GLY A 1 308 ? -16.204 -1.602 23.866 1.00 64.44 308 GLY A CA 1
ATOM 2527 C C . GLY A 1 308 ? -15.130 -1.768 22.793 1.00 64.44 308 GLY A C 1
ATOM 2528 O O . GLY A 1 308 ? -15.414 -1.969 21.611 1.00 64.44 308 GLY A O 1
ATOM 2529 N N . TYR A 1 309 ? -13.889 -1.725 23.264 1.00 72.94 309 TYR A N 1
ATOM 2530 C CA . TYR A 1 309 ? -12.681 -1.927 22.481 1.00 72.94 309 TYR A CA 1
ATOM 2531 C C . TYR A 1 309 ? -12.254 -3.385 22.525 1.00 72.94 309 TYR A C 1
ATOM 2533 O O . TYR A 1 309 ? -12.355 -4.041 23.563 1.00 72.94 309 TYR A O 1
ATOM 2541 N N . CYS A 1 310 ? -11.725 -3.870 21.410 1.00 72.94 310 CYS A N 1
ATOM 2542 C CA . CYS A 1 310 ? -10.984 -5.120 21.380 1.00 72.94 310 CYS A CA 1
ATOM 2543 C C . CYS A 1 310 ? -9.535 -4.817 21.012 1.00 72.94 310 CYS A C 1
ATOM 2545 O O . CYS A 1 310 ? -9.278 -4.088 20.054 1.00 72.94 310 CYS A O 1
ATOM 2547 N N . VAL A 1 311 ? -8.606 -5.368 21.786 1.00 72.94 311 VAL A N 1
ATOM 2548 C CA . VAL A 1 311 ? -7.186 -5.375 21.447 1.00 72.94 311 VAL A CA 1
ATOM 2549 C C . VAL A 1 311 ? -6.860 -6.778 20.979 1.00 72.94 311 VAL A C 1
ATOM 2551 O O . VAL A 1 311 ? -7.021 -7.737 21.734 1.00 72.94 311 VAL A O 1
ATOM 2554 N N . PHE A 1 312 ? -6.432 -6.889 19.729 1.00 69.31 312 PHE A N 1
ATOM 2555 C CA . PHE A 1 312 ? -5.923 -8.133 19.187 1.00 69.31 312 PHE A CA 1
ATOM 2556 C C . PHE A 1 312 ? -4.399 -8.093 19.252 1.00 69.31 312 PHE A C 1
ATOM 2558 O O . PHE A 1 312 ? -3.766 -7.381 18.473 1.00 69.31 312 PHE A O 1
ATOM 2565 N N . ASN A 1 313 ? -3.842 -8.829 20.213 1.00 69.19 313 ASN A N 1
ATOM 2566 C CA . ASN A 1 313 ? -2.413 -9.094 20.327 1.00 69.19 313 ASN A CA 1
ATOM 2567 C C . ASN A 1 313 ? -2.172 -10.580 20.022 1.00 69.19 313 ASN A C 1
ATOM 2569 O O . ASN A 1 313 ? -2.925 -11.432 20.498 1.00 69.19 313 ASN A O 1
ATOM 2573 N N . TYR A 1 314 ? -1.144 -10.887 19.237 1.00 66.56 314 TYR A N 1
ATOM 2574 C CA . TYR A 1 314 ? -0.723 -12.252 18.928 1.00 66.56 314 TYR A CA 1
ATOM 2575 C C . TYR A 1 314 ? 0.733 -12.431 19.377 1.00 66.56 314 TYR A C 1
ATOM 2577 O O . TYR A 1 314 ? 1.671 -11.896 18.794 1.00 66.56 314 TYR A O 1
ATOM 2585 N N . ASP A 1 315 ? 0.917 -13.199 20.451 1.00 57.25 315 ASP A N 1
ATOM 2586 C CA . ASP A 1 315 ? 2.195 -13.305 21.170 1.00 57.25 315 ASP A CA 1
ATOM 2587 C C . ASP A 1 315 ? 3.144 -14.386 20.617 1.00 57.25 315 ASP A C 1
ATOM 2589 O O . ASP A 1 315 ? 4.246 -14.565 21.135 1.00 57.25 315 ASP A O 1
ATOM 2593 N N . GLU A 1 316 ? 2.756 -15.130 19.577 1.00 56.06 316 GLU A N 1
ATOM 2594 C CA . GLU A 1 316 ? 3.497 -16.341 19.184 1.00 56.06 316 GLU A CA 1
ATOM 2595 C C . GLU A 1 316 ? 4.859 -16.050 18.525 1.00 56.06 316 GLU A C 1
ATOM 2597 O O . GLU A 1 316 ? 5.749 -16.901 18.560 1.00 56.06 316 GLU A O 1
ATOM 2602 N N . VAL A 1 317 ? 5.069 -14.846 17.971 1.00 57.00 317 VAL A N 1
ATOM 2603 C CA . VAL A 1 317 ? 6.334 -14.459 17.323 1.00 57.00 317 VAL A CA 1
ATOM 2604 C C . VAL A 1 317 ? 6.673 -12.993 17.617 1.00 57.00 3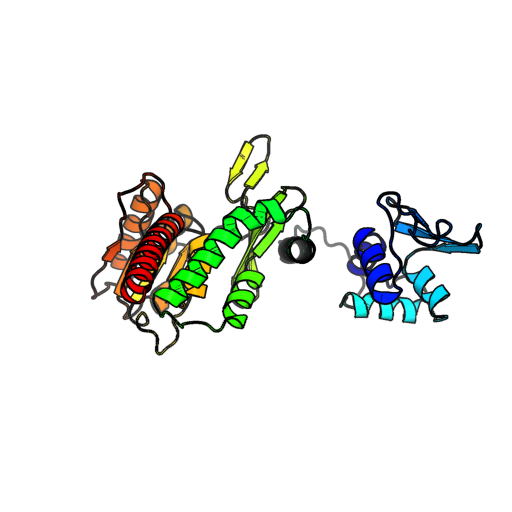17 VAL A C 1
ATOM 2606 O O . VAL A 1 317 ? 5.898 -12.084 17.334 1.00 57.00 317 VAL A O 1
ATOM 2609 N N . LYS A 1 318 ? 7.864 -12.749 18.179 1.00 59.69 318 LYS A N 1
ATOM 2610 C CA . LYS A 1 318 ? 8.383 -11.396 18.441 1.00 59.69 318 LYS A CA 1
ATOM 2611 C C . LYS A 1 318 ? 8.618 -10.647 17.123 1.00 59.69 318 LYS A C 1
ATOM 2613 O O . LYS A 1 318 ? 9.291 -11.186 16.246 1.00 59.69 318 LYS A O 1
ATOM 2618 N N . ASN A 1 319 ? 8.152 -9.397 17.025 1.00 63.47 319 ASN A N 1
ATOM 2619 C CA . ASN A 1 319 ? 8.195 -8.559 15.813 1.00 63.47 319 ASN A CA 1
ATOM 2620 C C . ASN A 1 319 ? 7.413 -9.105 14.600 1.00 63.47 319 ASN A C 1
ATOM 2622 O O . ASN A 1 319 ? 7.715 -8.699 13.477 1.00 63.47 319 ASN A O 1
ATOM 2626 N N . ALA A 1 320 ? 6.482 -10.044 14.786 1.00 66.81 320 ALA A N 1
ATOM 2627 C CA . ALA A 1 320 ? 5.576 -10.409 13.702 1.00 66.81 320 ALA A CA 1
ATOM 2628 C C . ALA A 1 320 ? 4.582 -9.268 13.456 1.00 66.81 320 ALA A C 1
ATOM 2630 O O . ALA A 1 320 ? 4.093 -8.675 14.422 1.00 66.81 320 ALA A O 1
ATOM 2631 N N . ASP A 1 321 ? 4.326 -8.975 12.179 1.00 72.81 321 ASP A N 1
ATOM 2632 C CA . ASP A 1 321 ? 3.291 -8.037 11.738 1.00 72.81 321 ASP A CA 1
ATOM 2633 C C . ASP A 1 321 ? 1.953 -8.773 11.475 1.00 72.81 321 ASP A C 1
ATOM 2635 O O . ASP A 1 321 ? 1.854 -10.007 11.524 1.00 72.81 321 ASP A O 1
ATOM 2639 N N . PHE A 1 322 ? 0.864 -8.028 11.247 1.00 77.62 322 PHE A N 1
ATOM 2640 C CA . PHE A 1 322 ? -0.457 -8.647 11.048 1.00 77.62 322 PHE A CA 1
ATOM 2641 C C . PHE A 1 322 ? -0.481 -9.543 9.798 1.00 77.62 322 PHE A C 1
ATOM 2643 O O . PHE A 1 322 ? -1.232 -10.519 9.722 1.00 77.62 322 PHE A O 1
ATOM 2650 N N . ILE A 1 323 ? 0.370 -9.232 8.822 1.00 77.31 323 ILE A N 1
ATOM 2651 C CA . ILE A 1 323 ? 0.568 -10.018 7.606 1.00 77.31 323 ILE A CA 1
ATOM 2652 C C . ILE A 1 323 ? 1.224 -11.358 7.939 1.00 77.31 323 ILE A C 1
ATOM 2654 O O . ILE A 1 323 ? 0.774 -12.380 7.423 1.00 77.31 323 ILE A O 1
ATOM 2658 N N . ASP A 1 324 ? 2.218 -11.382 8.825 1.00 74.81 324 ASP A N 1
ATOM 2659 C CA . ASP A 1 324 ? 2.848 -12.607 9.321 1.00 74.81 324 ASP A CA 1
ATOM 2660 C C . ASP A 1 324 ? 1.834 -13.489 10.063 1.00 74.81 324 ASP A C 1
ATOM 2662 O O . ASP A 1 324 ? 1.789 -14.702 9.838 1.00 74.81 324 ASP A O 1
ATOM 2666 N N . PHE A 1 325 ? 0.963 -12.888 10.884 1.00 77.12 325 PHE A N 1
ATOM 2667 C CA . PHE A 1 325 ? -0.133 -13.608 11.544 1.00 77.12 325 PHE A CA 1
ATOM 2668 C C . PHE A 1 325 ? -1.092 -14.248 10.530 1.00 77.12 325 PHE A C 1
ATOM 2670 O O . PHE A 1 325 ? -1.422 -15.433 10.641 1.00 77.12 325 PHE A O 1
ATOM 2677 N N . LEU A 1 326 ? -1.514 -13.495 9.510 1.00 76.00 326 LEU A N 1
ATOM 2678 C CA . LEU A 1 326 ? -2.340 -14.042 8.436 1.00 76.00 326 LEU A CA 1
ATOM 2679 C C . LEU A 1 326 ? -1.609 -15.168 7.702 1.00 76.00 326 LEU A C 1
ATOM 2681 O O . LEU A 1 326 ? -2.180 -16.240 7.525 1.00 76.00 326 LEU A O 1
ATOM 2685 N N . ALA A 1 327 ? -0.343 -14.971 7.334 1.00 72.69 327 ALA A N 1
ATOM 2686 C CA . ALA A 1 327 ? 0.461 -15.977 6.647 1.00 72.69 327 ALA A CA 1
ATOM 2687 C C . ALA A 1 327 ? 0.583 -17.276 7.460 1.00 72.69 327 ALA A C 1
ATOM 2689 O O . ALA A 1 327 ? 0.488 -18.372 6.900 1.00 72.69 327 ALA A O 1
ATOM 2690 N N . TYR A 1 328 ? 0.743 -17.165 8.780 1.00 75.56 328 TYR A N 1
ATOM 2691 C CA . TYR A 1 328 ? 0.730 -18.303 9.691 1.00 75.56 328 TYR A CA 1
ATOM 2692 C C . TYR A 1 328 ? -0.620 -19.032 9.675 1.00 75.56 328 TYR A C 1
ATOM 2694 O O . TYR A 1 328 ? -0.661 -20.231 9.392 1.00 75.56 328 TYR A O 1
ATOM 2702 N N . LEU A 1 329 ? -1.729 -18.312 9.869 1.00 74.81 329 LEU A N 1
ATOM 2703 C CA . LEU A 1 329 ? -3.079 -18.888 9.843 1.00 74.81 329 LEU A CA 1
ATOM 2704 C C . LEU A 1 329 ? -3.371 -19.600 8.512 1.00 74.81 329 LEU A C 1
ATOM 2706 O O . LEU A 1 329 ? -3.935 -20.694 8.473 1.00 74.81 329 LEU A O 1
ATOM 2710 N N . MET A 1 330 ? -2.947 -18.990 7.408 1.00 73.44 330 MET A N 1
ATOM 2711 C CA . MET A 1 330 ? -3.073 -19.530 6.057 1.00 73.44 330 MET A CA 1
ATOM 2712 C C . MET A 1 330 ? -2.300 -20.844 5.893 1.00 73.44 330 MET A C 1
ATOM 2714 O O . MET A 1 330 ? -2.801 -21.794 5.283 1.00 73.44 330 MET A O 1
ATOM 2718 N N . LYS A 1 331 ? -1.085 -20.915 6.447 1.00 72.56 331 LYS A N 1
ATOM 2719 C CA . LYS A 1 331 ? -0.247 -22.116 6.422 1.00 72.56 331 LYS A CA 1
ATOM 2720 C C . LYS A 1 331 ? -0.881 -23.260 7.215 1.00 72.56 331 LYS A C 1
ATOM 2722 O O . LYS A 1 331 ? -0.869 -24.391 6.727 1.00 72.56 331 LYS A O 1
ATOM 2727 N N . GLU A 1 332 ? -1.438 -22.980 8.388 1.00 75.12 332 GLU A N 1
ATOM 2728 C CA . GLU A 1 332 ? -2.122 -23.981 9.217 1.00 75.12 332 GLU A CA 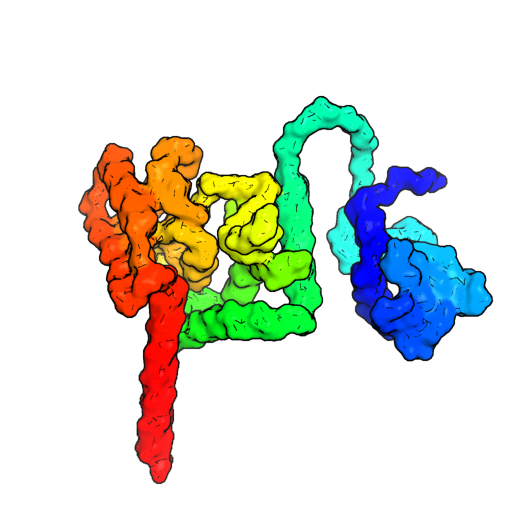1
ATOM 2729 C C . GLU A 1 332 ? -3.375 -24.526 8.515 1.00 75.12 332 GLU A C 1
ATOM 2731 O O . GLU A 1 332 ? -3.508 -25.735 8.320 1.00 75.12 332 GLU A O 1
ATOM 2736 N N . LEU A 1 333 ? -4.221 -23.645 7.972 1.00 69.69 333 LEU A N 1
ATOM 2737 C CA . LEU A 1 333 ? -5.411 -24.052 7.213 1.00 69.69 333 LEU A CA 1
ATOM 2738 C C . LEU A 1 333 ? -5.074 -24.902 5.982 1.00 69.69 333 LEU A C 1
ATOM 2740 O O . LEU A 1 333 ? -5.797 -25.840 5.638 1.00 69.69 333 LEU A O 1
ATOM 2744 N N . ARG A 1 334 ? -3.962 -24.601 5.305 1.00 69.50 334 ARG A N 1
ATOM 2745 C CA . ARG A 1 334 ? -3.488 -25.397 4.167 1.00 69.50 334 ARG A CA 1
ATOM 2746 C C . ARG A 1 334 ? -3.051 -26.798 4.594 1.00 69.50 334 ARG A C 1
ATOM 2748 O O . ARG A 1 334 ? -3.310 -27.750 3.854 1.00 69.50 334 ARG A O 1
ATOM 2755 N N . GLN A 1 335 ? -2.383 -26.930 5.739 1.00 76.81 335 GLN A N 1
ATOM 2756 C CA . GLN A 1 335 ? -1.981 -28.230 6.280 1.00 76.81 335 GLN A CA 1
ATOM 2757 C C . GLN A 1 335 ? -3.206 -29.073 6.634 1.00 76.81 335 GLN A C 1
ATOM 2759 O O . GLN A 1 335 ? -3.282 -30.231 6.214 1.00 76.81 335 GLN A O 1
ATOM 2764 N N . ASP A 1 336 ? -4.190 -28.476 7.307 1.00 74.00 336 ASP A N 1
ATOM 2765 C CA . ASP A 1 336 ? -5.453 -29.139 7.633 1.00 74.00 336 ASP A CA 1
ATOM 2766 C C . ASP A 1 336 ? -6.194 -29.593 6.371 1.00 74.00 336 ASP A C 1
ATOM 2768 O O . ASP A 1 336 ? -6.534 -30.769 6.247 1.00 74.00 336 ASP A O 1
ATOM 2772 N N . TYR A 1 337 ? -6.327 -28.725 5.364 1.00 68.38 337 TYR A N 1
ATOM 2773 C CA . TYR A 1 337 ? -6.940 -29.095 4.085 1.00 68.38 337 TYR A CA 1
ATOM 2774 C C . TYR A 1 337 ? -6.219 -30.267 3.396 1.00 68.38 337 TYR A C 1
ATOM 2776 O O . TYR A 1 337 ? -6.854 -31.176 2.856 1.00 68.38 337 TYR A O 1
ATOM 2784 N N . GLN A 1 338 ? -4.882 -30.270 3.390 1.00 75.62 338 GLN A N 1
ATOM 2785 C CA . GLN A 1 338 ? -4.104 -31.360 2.793 1.00 75.62 338 GLN A CA 1
ATOM 2786 C C . GLN A 1 338 ? -4.250 -32.674 3.567 1.00 75.62 338 GLN A C 1
ATOM 2788 O O . GLN A 1 338 ? -4.292 -33.739 2.941 1.00 75.62 338 GLN A O 1
ATOM 2793 N N . ARG A 1 339 ? -4.333 -32.610 4.899 1.00 74.25 339 ARG A N 1
ATOM 2794 C CA . ARG A 1 339 ? -4.592 -33.762 5.769 1.00 74.25 339 ARG A CA 1
ATOM 2795 C C . ARG A 1 339 ? -5.977 -34.344 5.494 1.00 74.25 339 ARG A C 1
ATOM 2797 O O . ARG A 1 339 ? -6.079 -35.538 5.219 1.00 74.25 339 ARG A O 1
ATOM 2804 N N . ASP A 1 340 ? -7.004 -33.504 5.459 1.00 70.75 340 ASP A N 1
ATOM 2805 C CA . ASP A 1 340 ? -8.390 -33.924 5.238 1.00 70.75 340 ASP A CA 1
ATOM 2806 C C . ASP A 1 340 ? -8.589 -34.492 3.826 1.00 70.75 340 ASP A C 1
ATOM 2808 O O . ASP A 1 340 ? -9.234 -35.525 3.649 1.00 70.75 340 ASP A O 1
ATOM 2812 N N . LYS A 1 341 ? -7.952 -33.893 2.810 1.00 69.25 341 LYS A N 1
ATOM 2813 C CA . LYS A 1 341 ? -7.954 -34.415 1.433 1.00 69.25 341 LYS A CA 1
ATOM 2814 C C . LYS A 1 341 ? -7.287 -35.789 1.328 1.00 69.25 341 LYS A C 1
ATOM 2816 O O . LYS A 1 341 ? -7.776 -36.646 0.595 1.00 69.25 341 LYS A O 1
ATOM 2821 N N . LYS A 1 342 ? -6.176 -36.012 2.040 1.00 67.00 342 LYS A N 1
ATOM 2822 C CA . LYS A 1 342 ? -5.536 -37.337 2.114 1.00 67.00 342 LYS A CA 1
ATOM 2823 C C . LYS A 1 342 ? -6.435 -38.347 2.827 1.00 67.00 342 LYS A C 1
ATOM 2825 O O . LYS A 1 342 ? -6.576 -39.450 2.314 1.00 67.00 342 LYS A O 1
ATOM 2830 N N . GLY A 1 343 ? -7.069 -37.952 3.933 1.00 57.88 343 GLY A N 1
ATOM 2831 C CA . GLY A 1 343 ? -8.014 -38.783 4.684 1.00 57.88 343 GLY A CA 1
ATOM 2832 C C . GLY A 1 343 ? -9.233 -39.205 3.858 1.00 57.88 343 GLY A C 1
ATOM 2833 O O . GLY A 1 343 ? -9.599 -40.376 3.854 1.00 57.88 343 GLY A O 1
ATOM 2834 N N . LEU A 1 344 ? -9.809 -38.279 3.085 1.00 46.50 344 LEU A N 1
ATOM 2835 C CA . LEU A 1 344 ? -10.894 -38.563 2.141 1.00 46.50 344 LEU A CA 1
ATOM 2836 C C . LEU A 1 344 ? -10.438 -39.512 1.030 1.00 46.50 344 LEU A C 1
ATOM 2838 O O . LEU A 1 344 ? -11.098 -40.513 0.776 1.00 46.50 344 LEU A O 1
ATOM 2842 N N . ASN A 1 345 ? -9.287 -39.253 0.407 1.00 50.69 345 ASN A N 1
ATOM 2843 C CA . ASN A 1 345 ? -8.769 -40.126 -0.647 1.00 50.69 345 ASN A CA 1
ATOM 2844 C C . ASN A 1 345 ? -8.457 -41.542 -0.144 1.00 50.69 345 ASN A C 1
ATOM 2846 O O . ASN A 1 345 ? -8.675 -42.481 -0.896 1.00 50.69 345 ASN A O 1
ATOM 2850 N N . SER A 1 346 ? -8.007 -41.700 1.106 1.00 53.66 346 SER A N 1
ATOM 2851 C CA . SER A 1 346 ? -7.812 -43.015 1.735 1.00 53.66 346 SER A CA 1
ATOM 2852 C C . SER A 1 346 ? -9.107 -43.714 2.153 1.00 53.66 346 SER A C 1
ATOM 2854 O O . SER A 1 346 ? -9.083 -44.900 2.446 1.00 53.66 346 SER A O 1
ATOM 2856 N N . PHE A 1 347 ? -10.224 -42.985 2.232 1.00 40.72 347 PHE A N 1
ATOM 2857 C CA . PHE A 1 347 ? -11.541 -43.540 2.558 1.00 40.72 347 PHE A CA 1
ATOM 2858 C C . PHE A 1 347 ? -12.295 -44.009 1.302 1.00 40.72 347 PHE A C 1
ATOM 2860 O O . PHE A 1 347 ? -13.199 -44.835 1.389 1.00 40.72 347 PHE A O 1
ATOM 2867 N N . PHE A 1 348 ? -11.930 -43.465 0.136 1.00 43.31 348 PHE A N 1
ATOM 2868 C CA . PHE A 1 348 ? -12.483 -43.819 -1.176 1.00 43.31 348 PHE A CA 1
ATOM 2869 C C . PHE A 1 348 ? -11.579 -44.751 -2.004 1.00 43.31 348 PHE A C 1
ATOM 2871 O O . PHE A 1 348 ? -11.965 -45.131 -3.110 1.00 43.31 348 PHE A O 1
ATOM 2878 N N . SER A 1 349 ? -10.397 -45.101 -1.490 1.00 42.12 349 SER A N 1
ATOM 2879 C CA . SER A 1 349 ? -9.501 -46.144 -2.011 1.00 42.12 349 SER A CA 1
ATOM 2880 C C . SER A 1 349 ? -9.585 -47.385 -1.144 1.00 42.12 349 SER A C 1
ATOM 2882 O O . SER A 1 349 ? -9.586 -48.497 -1.711 1.00 42.12 349 SER A O 1
#

Radius of gyration: 25.82 Å; chains: 1; bounding box: 49×78×71 Å

Secondary structure (DSSP, 8-state):
--S----HHHHHHHT-HHHHHHHHHHHH---B-TTSBBSS-TT-EE-TTT--EEEGGGTEEE-HHHHHHHHHT--HHHHHHHHHHHTT-------------S----HHHHHHHHHHHHHHHHH-SSTHHHHHHHHHHHHHHHHHHHHHTT---S-HHHHHHHHHHHEEEETTTTEEEEEEEETTEEEEEEEEEEEETTEEEEEEEPTT--TT-EEEE---TT-TTTTEEEEE-SHHHHHHHHHHT--EEEES-HHHHHTGGG-TTHHHHHHHHTTSEEEEEE-SSHHHHHHHHHHHHHHHHHS---S-EEEEE--SSTT--HHHHHHHHHHHHHHHHHHHHHHHHHH--

Organism: Campylobacter jejuni (NCBI:txid197)

Sequence (349 aa):
MSISLFNDEIKAYIKNYYSIVDFLYLRYGLEFDKAGNERHNKSLKIKTNTCLITDFNGSFSGDIIDFIAFKENVELKEALIIFSDFNRLPTQKVGSFKPQKEPLKDNSYLKNIAYSLQANFNLANSDFIECKALEKAFFNDFRLFMHLCKLNFLKDDEFESILKDYFAFSKDDKSLAFILKDKNEIKSVAIREKLFKNELVKWFKVKGSSNKFIKLIKAKEKGLLKDYCFIFSGIKEIIVSELLGLNAVCFQSDSMMKNIHSHEQINELLNLIDNKRIVFIVENDESSFKANLELLKELIQINPLEKGYCVFNYDEVKNADFIDFLAYLMKELRQDYQRDKKGLNSFFS

pLDDT: mean 75.29, std 15.04, range [27.36, 93.5]